Protein AF-A0A0D9NS69-F1 (afdb_monomer)

Mean predicted aligned error: 9.28 Å

Sequence (182 aa):
MHETEIIFTILRDVPLDTPFHNLYDLPGTTVRDILRKRCIADVELIGVYMNKWQSLGGLAYRHIHLCMYALIPLLDDSATHLAFSTACMIAQQGISRMKVLGYLLQGIQAFAWAMGKTIPESARRYLHGWGVEAIEPDLPVSFVLPQPDNVKEALARNSGPLLEEVEGQLGSLIELWARLGQ

Radius of gyration: 16.2 Å; Cα contacts (8 Å, |Δi|>4): 207; chains: 1; bounding box: 38×38×41 Å

Nearest PDB structures (foldseek):
  2qmr-assembly4_D  TM=2.104E-01  e=9.519E+00  Homo sapiens

Foldseek 3Di:
DVVLCCLLPPLLLPPFQDDDDDPPDDPRDTNVNVLQVVLQVLLVVLLVCCVVPVDDPPVSLVSLLSSLQSCLLVLVDPSNQVSNLSSLQSLLSCCVPPVVSLVLLLLSLLQSVLSVHDRDPSNVVSNPPSALVVQDWQAFSVSRDPDDPVSVVSLDVQLDPVVVVPNGTSSVSRVSCVVVVD

pLDDT: mean 76.77, std 14.46, range [42.84, 96.88]

Structure (mmCIF, N/CA/C/O backbone):
data_AF-A0A0D9NS69-F1
#
_entry.id   AF-A0A0D9NS69-F1
#
loop_
_atom_site.group_PDB
_atom_site.id
_atom_site.type_symbol
_atom_site.label_atom_id
_atom_site.label_alt_id
_atom_site.label_comp_id
_atom_site.label_asym_id
_atom_site.label_entity_id
_atom_site.label_seq_id
_atom_site.pdbx_PDB_ins_code
_atom_site.Cartn_x
_atom_site.Cartn_y
_atom_site.Cartn_z
_atom_site.occupancy
_atom_site.B_iso_or_equiv
_atom_site.auth_seq_id
_atom_site.auth_comp_id
_atom_site.auth_asym_id
_atom_site.auth_atom_id
_atom_site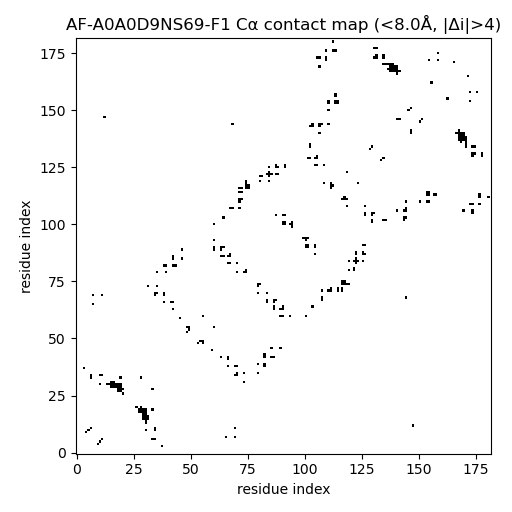.pdbx_PDB_model_num
ATOM 1 N N . MET A 1 1 ? 2.963 18.584 -9.749 1.00 42.84 1 MET A N 1
ATOM 2 C CA . MET A 1 1 ? 1.616 18.419 -9.154 1.00 42.84 1 MET A CA 1
ATOM 3 C C . MET A 1 1 ? 0.721 17.553 -10.043 1.00 42.84 1 MET A C 1
ATOM 5 O O . MET A 1 1 ? 0.166 16.604 -9.519 1.00 42.84 1 MET A O 1
ATOM 9 N N . HIS A 1 2 ? 0.674 17.769 -11.368 1.00 46.00 2 HIS A N 1
ATOM 10 C CA . HIS A 1 2 ? -0.084 16.912 -12.306 1.00 46.00 2 HIS A CA 1
ATOM 11 C C . HIS A 1 2 ? 0.409 15.454 -12.406 1.00 46.00 2 HIS A C 1
ATOM 13 O O . HIS A 1 2 ? -0.398 14.542 -12.536 1.00 46.00 2 HIS A O 1
ATOM 19 N N . GLU A 1 3 ? 1.717 15.206 -12.286 1.00 51.50 3 GLU A N 1
ATOM 20 C CA . GLU A 1 3 ? 2.276 13.843 -12.353 1.00 51.50 3 GLU A CA 1
ATOM 21 C C . GLU A 1 3 ? 1.805 12.947 -11.200 1.00 51.50 3 GLU A C 1
ATOM 23 O O . GLU A 1 3 ? 1.528 11.770 -11.401 1.00 51.50 3 GLU A O 1
ATOM 28 N N . THR A 1 4 ? 1.664 13.502 -9.993 1.00 55.19 4 THR A N 1
ATOM 29 C CA . THR A 1 4 ? 1.247 12.746 -8.806 1.00 55.19 4 THR A CA 1
ATOM 30 C C . THR A 1 4 ? -0.197 12.256 -8.935 1.00 55.19 4 THR A C 1
ATOM 32 O O . THR A 1 4 ? -0.487 11.114 -8.590 1.00 55.19 4 THR A O 1
ATOM 35 N N . GLU A 1 5 ? -1.098 13.078 -9.483 1.00 58.41 5 GLU A N 1
ATOM 36 C CA . GLU A 1 5 ? -2.477 12.656 -9.748 1.00 58.41 5 GLU A CA 1
ATOM 37 C C . GLU A 1 5 ? -2.533 11.569 -10.818 1.00 58.41 5 GLU A C 1
ATOM 39 O O . GLU A 1 5 ? -3.202 10.565 -10.603 1.00 58.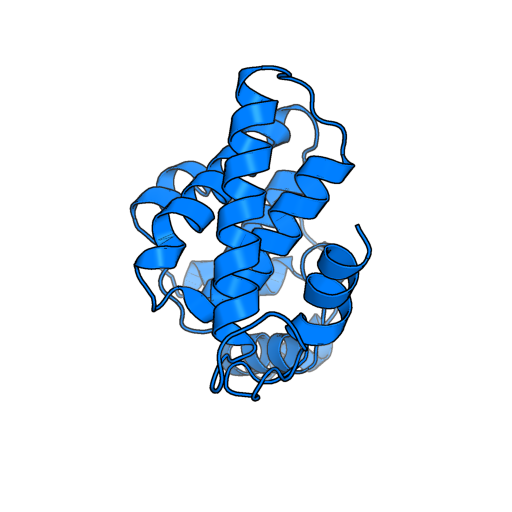41 5 GLU A O 1
ATOM 44 N N . ILE A 1 6 ? -1.782 11.695 -11.917 1.00 64.69 6 ILE A N 1
ATOM 45 C CA . ILE A 1 6 ? -1.748 10.683 -12.989 1.00 64.69 6 ILE A CA 1
ATOM 46 C C . ILE A 1 6 ? -1.307 9.319 -12.442 1.00 64.69 6 ILE A C 1
ATOM 48 O O . ILE A 1 6 ? -1.896 8.293 -12.773 1.00 64.69 6 ILE A O 1
ATOM 52 N N . ILE A 1 7 ? -0.313 9.294 -11.554 1.00 67.50 7 ILE A N 1
ATOM 53 C CA . ILE A 1 7 ? 0.220 8.045 -10.997 1.00 67.50 7 ILE A CA 1
ATOM 54 C C . ILE A 1 7 ? -0.826 7.329 -10.127 1.00 67.50 7 ILE A C 1
ATOM 56 O O . ILE A 1 7 ? -1.041 6.129 -10.289 1.00 67.50 7 ILE A O 1
ATOM 60 N N . PHE A 1 8 ? -1.522 8.054 -9.247 1.00 67.50 8 PHE A N 1
ATOM 61 C CA . PHE A 1 8 ? -2.495 7.455 -8.323 1.00 67.50 8 PHE A CA 1
ATOM 62 C C . PHE A 1 8 ? -3.930 7.356 -8.873 1.00 67.50 8 PHE A C 1
ATOM 64 O O . PHE A 1 8 ? -4.774 6.742 -8.216 1.00 67.50 8 PHE A O 1
ATOM 71 N N . THR A 1 9 ? -4.217 7.933 -10.047 1.00 66.38 9 THR A N 1
ATOM 72 C CA . THR A 1 9 ? -5.537 7.849 -10.710 1.00 66.38 9 THR A CA 1
ATOM 73 C C . THR A 1 9 ? -5.537 7.017 -11.988 1.00 66.38 9 THR A C 1
ATOM 75 O O . THR A 1 9 ? -6.534 6.360 -12.248 1.00 66.38 9 THR A O 1
ATOM 78 N N . ILE A 1 10 ? -4.452 7.024 -12.770 1.00 70.50 10 ILE A N 1
ATOM 79 C CA . ILE A 1 10 ? -4.369 6.301 -14.047 1.00 70.50 10 ILE A CA 1
ATOM 80 C C . ILE A 1 10 ? -3.482 5.068 -13.888 1.00 70.50 10 ILE A C 1
ATOM 82 O O . ILE A 1 10 ? -3.927 3.958 -14.148 1.00 70.50 10 ILE A O 1
ATOM 86 N N . LEU A 1 11 ? -2.238 5.232 -13.426 1.00 75.56 11 LEU A N 1
ATOM 87 C CA . LEU A 1 11 ? -1.267 4.124 -13.445 1.00 75.56 11 LEU A CA 1
ATOM 88 C C . LEU A 1 11 ? -1.567 3.014 -12.444 1.00 75.56 11 LEU A C 1
ATOM 90 O O . LEU A 1 11 ? -1.166 1.876 -12.659 1.00 75.56 11 LEU A O 1
ATOM 94 N N . ARG A 1 12 ? -2.292 3.329 -11.371 1.00 70.81 12 ARG A N 1
ATOM 95 C CA . ARG A 1 12 ? -2.735 2.346 -10.378 1.00 70.81 12 ARG A CA 1
ATOM 96 C C . ARG A 1 12 ? -3.570 1.215 -10.986 1.00 70.81 12 ARG A C 1
ATOM 98 O O . ARG A 1 12 ? -3.488 0.088 -10.510 1.00 70.81 12 ARG A O 1
ATOM 105 N N . ASP A 1 13 ? -4.348 1.520 -12.020 1.00 74.88 13 ASP A N 1
ATOM 106 C CA . ASP A 1 13 ? -5.303 0.583 -12.617 1.00 74.88 13 ASP A CA 1
ATOM 107 C C . ASP A 1 13 ? -4.721 -0.086 -13.885 1.00 74.88 13 ASP A C 1
ATOM 109 O O . ASP A 1 13 ? -5.381 -0.878 -14.555 1.00 74.88 13 ASP A O 1
ATOM 113 N N . VAL A 1 14 ? -3.452 0.200 -14.201 1.00 81.31 14 VAL A N 1
ATOM 114 C CA . VAL A 1 14 ? -2.718 -0.360 -15.341 1.00 81.31 14 VAL A CA 1
ATOM 115 C C . VAL A 1 14 ? -1.856 -1.544 -14.872 1.00 81.31 14 VAL A C 1
ATOM 117 O O . VAL A 1 14 ? -1.250 -1.470 -13.799 1.00 81.31 14 VAL A O 1
ATOM 120 N N . PRO A 1 15 ? -1.736 -2.639 -15.654 1.00 85.44 15 PRO A N 1
ATOM 121 C CA . PRO A 1 15 ? -0.855 -3.751 -15.304 1.00 85.44 15 PRO A CA 1
ATOM 122 C C . PRO A 1 15 ? 0.584 -3.288 -15.048 1.00 85.44 15 PRO A C 1
ATOM 124 O O . PRO A 1 15 ? 1.138 -2.510 -15.824 1.00 85.44 15 PRO A O 1
ATOM 127 N N . LEU A 1 16 ? 1.203 -3.802 -13.983 1.00 87.19 16 LEU A N 1
ATOM 128 C CA . LEU A 1 16 ? 2.509 -3.341 -13.491 1.00 87.19 16 LEU A CA 1
ATOM 129 C C . LEU A 1 16 ? 3.636 -3.432 -14.526 1.00 87.19 16 LEU A C 1
ATOM 131 O O . LEU A 1 16 ? 4.532 -2.591 -14.527 1.00 87.19 16 LEU A O 1
ATOM 135 N N . ASP A 1 17 ? 3.577 -4.422 -15.414 1.00 88.44 17 ASP A N 1
ATOM 136 C CA . ASP A 1 17 ? 4.608 -4.664 -16.426 1.00 88.44 17 ASP A CA 1
ATOM 137 C C . ASP A 1 17 ? 4.341 -3.885 -17.731 1.00 88.44 17 ASP A C 1
ATOM 139 O O . ASP A 1 17 ? 5.073 -4.024 -18.710 1.00 88.44 17 ASP A O 1
ATOM 143 N N . THR A 1 18 ? 3.302 -3.038 -17.754 1.00 87.19 18 THR A N 1
ATOM 144 C CA . THR A 1 18 ? 3.007 -2.165 -18.895 1.00 87.19 18 THR A CA 1
ATOM 145 C C . THR A 1 18 ? 4.160 -1.180 -19.097 1.00 87.19 18 THR A C 1
ATOM 147 O O . THR A 1 18 ? 4.534 -0.484 -18.144 1.00 87.19 18 THR A O 1
ATOM 150 N N . PRO A 1 19 ? 4.715 -1.074 -20.319 1.00 85.69 19 PRO A N 1
ATOM 151 C CA . PRO A 1 19 ? 5.721 -0.072 -20.633 1.00 85.69 19 PRO A CA 1
ATOM 152 C C . PRO A 1 19 ? 5.168 1.336 -20.416 1.00 85.69 19 PRO A C 1
ATOM 154 O O . PRO A 1 19 ? 4.117 1.695 -20.950 1.00 85.69 19 PRO A O 1
ATOM 157 N N . PHE A 1 20 ? 5.888 2.145 -19.648 1.00 77.25 20 PHE A N 1
ATOM 158 C CA . PHE A 1 20 ? 5.555 3.544 -19.447 1.00 77.25 20 PHE A CA 1
ATOM 159 C C . PHE A 1 20 ? 6.443 4.402 -20.346 1.00 77.25 20 PHE A C 1
ATOM 161 O O . PHE A 1 20 ? 7.635 4.579 -20.101 1.00 77.25 20 PHE A O 1
ATOM 168 N N . HIS A 1 21 ? 5.862 4.905 -21.433 1.00 71.06 21 HIS A N 1
ATOM 169 C CA . HIS A 1 21 ? 6.560 5.764 -22.382 1.00 71.06 21 HIS A CA 1
ATOM 170 C C . HIS A 1 21 ? 6.296 7.233 -22.049 1.00 71.06 21 HIS A C 1
ATOM 172 O O . HIS A 1 21 ? 5.196 7.738 -22.269 1.00 71.06 21 HIS A O 1
ATOM 178 N N . ASN A 1 22 ? 7.311 7.937 -21.551 1.00 68.62 22 ASN A N 1
ATOM 179 C CA . ASN A 1 22 ? 7.310 9.396 -21.479 1.00 68.62 22 ASN A CA 1
ATOM 180 C C . ASN A 1 22 ? 8.657 9.960 -21.976 1.00 68.62 22 ASN A C 1
ATOM 182 O O . ASN A 1 22 ? 9.571 9.213 -22.318 1.00 68.62 22 ASN A O 1
ATOM 186 N N . LEU A 1 23 ? 8.767 11.289 -22.041 1.00 52.41 23 LEU A N 1
ATOM 187 C CA . LEU A 1 23 ? 9.961 11.990 -22.537 1.00 52.41 23 LEU A CA 1
ATOM 188 C C . LEU A 1 23 ? 11.138 12.023 -21.541 1.00 52.41 23 LEU A C 1
ATOM 190 O O . LEU A 1 23 ? 12.211 12.499 -21.906 1.00 52.41 23 LEU A O 1
ATOM 194 N N . TYR A 1 24 ? 10.944 11.583 -20.296 1.00 65.12 24 TYR A N 1
ATOM 195 C CA . TYR A 1 24 ? 11.863 11.841 -19.180 1.00 65.12 24 TYR A CA 1
ATOM 196 C C . TYR A 1 24 ? 12.415 10.574 -18.512 1.00 65.12 24 TYR A C 1
ATOM 198 O O . TYR A 1 24 ? 13.410 10.656 -17.793 1.00 65.12 24 TYR A O 1
ATOM 206 N N . ASP A 1 25 ? 11.799 9.418 -18.744 1.00 68.50 25 ASP A N 1
ATOM 207 C CA . ASP A 1 25 ? 12.194 8.137 -18.174 1.00 68.50 25 ASP A CA 1
ATOM 208 C C . ASP A 1 25 ? 12.981 7.288 -19.180 1.00 68.50 25 ASP A C 1
ATOM 210 O O . ASP A 1 25 ? 12.919 7.465 -20.400 1.00 68.50 25 ASP A O 1
ATOM 214 N N . LEU A 1 26 ? 13.777 6.362 -18.645 1.00 71.62 26 LEU A N 1
ATOM 215 C CA . LEU A 1 26 ? 14.647 5.509 -19.445 1.00 71.62 26 LEU A CA 1
ATOM 216 C C . LEU A 1 26 ? 13.821 4.560 -20.333 1.00 71.62 26 LEU A C 1
ATOM 218 O O . LEU A 1 26 ? 12.754 4.093 -19.914 1.00 71.62 26 LEU A O 1
ATOM 222 N N . PRO A 1 27 ? 14.321 4.194 -21.526 1.00 71.81 27 PRO A N 1
ATOM 223 C CA . PRO A 1 27 ? 13.726 3.127 -22.320 1.00 71.81 27 PRO A CA 1
ATOM 224 C C . PRO A 1 27 ? 13.569 1.846 -21.490 1.00 71.81 27 PRO A C 1
ATOM 226 O O . PRO A 1 27 ? 14.508 1.419 -20.823 1.00 71.81 27 PRO A O 1
ATOM 229 N N . GLY A 1 28 ? 12.381 1.237 -21.533 1.00 75.19 28 GLY A N 1
ATOM 230 C CA . GLY A 1 28 ? 12.066 0.026 -20.765 1.00 75.19 28 GLY A CA 1
ATOM 231 C C . GLY A 1 28 ? 11.519 0.267 -19.355 1.00 75.19 28 GLY A C 1
ATOM 232 O O . GLY A 1 28 ? 11.239 -0.705 -18.660 1.00 75.19 28 GLY A O 1
ATOM 233 N N . THR A 1 29 ? 11.322 1.523 -18.940 1.00 86.31 29 THR A N 1
ATOM 234 C CA . THR A 1 29 ? 10.638 1.839 -17.675 1.00 86.31 29 THR A CA 1
ATOM 235 C C . THR A 1 29 ? 9.203 1.311 -17.699 1.00 86.31 29 THR A C 1
ATOM 237 O O . THR A 1 29 ? 8.471 1.513 -18.671 1.00 86.31 29 THR A O 1
ATOM 240 N N . THR A 1 30 ? 8.794 0.634 -16.629 1.00 89.50 30 THR A N 1
ATOM 241 C CA . THR A 1 30 ? 7.449 0.060 -16.485 1.00 89.50 30 THR A CA 1
ATOM 242 C C . THR A 1 30 ? 6.600 0.851 -15.492 1.00 89.50 30 THR A C 1
ATOM 244 O O . THR A 1 30 ? 7.117 1.632 -14.689 1.00 89.50 30 THR A O 1
ATOM 247 N N . VAL A 1 31 ? 5.284 0.626 -15.492 1.00 87.00 31 VAL A N 1
ATOM 248 C CA . VAL A 1 31 ? 4.371 1.176 -14.472 1.00 87.00 31 VAL A CA 1
ATOM 249 C C . VAL A 1 31 ? 4.841 0.839 -13.053 1.00 87.00 31 VAL A C 1
ATOM 251 O O . VAL A 1 31 ? 4.817 1.704 -12.174 1.00 87.00 31 VAL A O 1
ATOM 254 N N . ARG A 1 32 ? 5.344 -0.382 -12.837 1.00 89.69 32 ARG A N 1
ATOM 255 C CA . ARG A 1 32 ? 5.964 -0.827 -11.582 1.00 89.69 32 ARG A CA 1
ATOM 256 C C . ARG A 1 32 ? 7.066 0.118 -11.113 1.00 89.69 32 ARG A C 1
ATOM 258 O O . ARG A 1 32 ? 7.076 0.521 -9.949 1.00 89.69 32 ARG A O 1
ATOM 265 N N . ASP A 1 33 ? 7.983 0.471 -12.009 1.00 88.75 33 ASP A N 1
ATOM 266 C CA . ASP A 1 33 ? 9.130 1.321 -11.690 1.00 88.75 33 ASP A CA 1
ATOM 267 C C . ASP A 1 33 ? 8.692 2.723 -11.277 1.00 88.75 33 ASP A C 1
ATOM 269 O O . ASP A 1 33 ? 9.198 3.266 -10.289 1.00 88.75 33 ASP A O 1
ATOM 273 N N . ILE A 1 34 ? 7.710 3.280 -11.990 1.00 87.81 34 ILE A N 1
ATOM 274 C CA . ILE A 1 34 ? 7.147 4.601 -11.703 1.00 87.81 34 ILE A CA 1
ATOM 275 C C . ILE A 1 34 ? 6.433 4.610 -10.354 1.00 87.81 34 ILE A C 1
ATOM 277 O O . ILE A 1 34 ? 6.718 5.476 -9.523 1.00 87.81 34 ILE A O 1
ATOM 281 N N . LEU A 1 35 ? 5.549 3.637 -10.105 1.00 88.56 35 LEU A N 1
ATOM 282 C CA . LEU A 1 35 ? 4.823 3.520 -8.838 1.00 88.56 35 LEU A CA 1
ATOM 283 C C . LEU A 1 35 ? 5.793 3.377 -7.667 1.00 88.56 35 LEU A C 1
ATOM 285 O O . LEU A 1 35 ? 5.677 4.114 -6.687 1.00 88.56 35 LEU A O 1
ATOM 289 N N . ARG A 1 36 ? 6.791 2.496 -7.793 1.00 90.94 36 ARG A N 1
ATOM 290 C CA . ARG A 1 36 ? 7.823 2.292 -6.772 1.00 90.94 36 ARG A CA 1
ATOM 291 C C . ARG A 1 36 ? 8.580 3.582 -6.476 1.00 90.94 36 ARG A C 1
ATOM 293 O O . ARG A 1 36 ? 8.591 4.035 -5.333 1.00 90.94 36 ARG A O 1
ATOM 300 N N . LYS A 1 37 ? 9.197 4.182 -7.499 1.00 90.19 37 LYS A N 1
ATOM 301 C CA . LYS A 1 37 ? 10.013 5.399 -7.361 1.00 90.19 37 LYS A CA 1
ATOM 302 C C . LYS A 1 37 ? 9.202 6.531 -6.740 1.00 90.19 37 LYS A C 1
ATOM 304 O O . LYS A 1 37 ? 9.689 7.219 -5.846 1.00 90.19 37 LYS A O 1
ATOM 309 N N . ARG A 1 38 ? 7.956 6.708 -7.191 1.00 88.38 38 ARG A N 1
ATOM 310 C CA . ARG A 1 38 ? 7.089 7.779 -6.705 1.00 88.38 38 ARG A CA 1
ATOM 311 C C . ARG A 1 38 ? 6.648 7.561 -5.265 1.00 88.38 38 ARG A C 1
ATOM 313 O O . ARG A 1 38 ? 6.761 8.490 -4.474 1.00 88.38 38 ARG A O 1
ATOM 320 N N . CYS A 1 39 ? 6.174 6.365 -4.921 1.00 91.38 39 CYS A N 1
ATOM 321 C CA . CYS A 1 39 ? 5.710 6.080 -3.564 1.00 91.38 39 CYS A CA 1
ATOM 322 C C . CYS A 1 39 ? 6.844 6.218 -2.545 1.00 91.38 39 CYS A C 1
ATOM 324 O O . CYS A 1 39 ? 6.627 6.792 -1.483 1.00 91.38 39 CYS A O 1
ATOM 326 N N . ILE A 1 40 ? 8.055 5.753 -2.877 1.00 94.06 40 ILE A N 1
ATOM 327 C CA . ILE A 1 40 ? 9.236 5.938 -2.021 1.00 94.06 40 ILE A CA 1
ATOM 328 C C . ILE A 1 40 ? 9.495 7.432 -1.800 1.00 94.06 40 ILE A C 1
ATOM 330 O O . ILE A 1 40 ? 9.515 7.882 -0.656 1.00 94.06 40 ILE A O 1
ATOM 334 N N . ALA A 1 41 ? 9.601 8.210 -2.882 1.00 92.50 41 ALA A N 1
ATOM 335 C CA . ALA A 1 41 ? 9.873 9.643 -2.794 1.00 92.50 41 ALA A CA 1
ATOM 336 C C . ALA A 1 41 ? 8.788 10.409 -2.013 1.00 92.50 41 ALA A C 1
ATOM 338 O O . 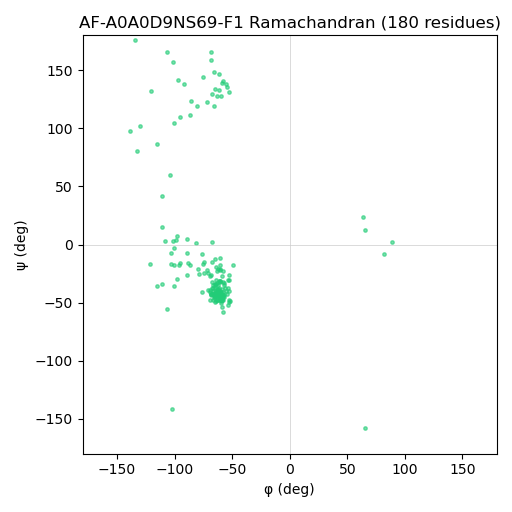ALA A 1 41 ? 9.101 11.293 -1.217 1.00 92.50 41 ALA A O 1
ATOM 339 N N . ASP A 1 42 ? 7.511 10.072 -2.215 1.00 91.38 42 ASP A N 1
ATOM 340 C CA . ASP A 1 42 ? 6.398 10.726 -1.526 1.00 91.38 42 ASP A CA 1
ATOM 341 C C . ASP A 1 42 ? 6.375 10.391 -0.027 1.00 91.38 42 ASP A C 1
ATOM 343 O O . ASP A 1 42 ? 6.159 11.284 0.796 1.00 91.38 42 ASP A O 1
ATOM 347 N N . VAL A 1 43 ? 6.639 9.136 0.353 1.00 93.31 43 VAL A N 1
ATOM 348 C CA . VAL A 1 43 ? 6.719 8.741 1.768 1.00 93.31 43 VAL A CA 1
ATOM 349 C C . VAL A 1 43 ? 7.908 9.405 2.458 1.00 93.31 43 VAL A C 1
ATOM 351 O O . VAL A 1 43 ? 7.749 9.927 3.562 1.00 93.31 43 VAL A O 1
ATOM 354 N N . GLU A 1 44 ? 9.079 9.434 1.817 1.00 92.69 44 GLU A N 1
ATOM 355 C CA . GLU A 1 44 ? 10.262 10.128 2.338 1.00 92.69 44 GLU A CA 1
ATOM 356 C C . GLU A 1 44 ? 9.979 11.616 2.558 1.00 92.69 44 GLU A C 1
ATOM 358 O O . GLU A 1 44 ? 10.236 12.151 3.641 1.00 92.69 44 GLU A O 1
ATOM 363 N N . LEU A 1 45 ? 9.378 12.274 1.563 1.00 90.25 45 LEU A N 1
ATOM 364 C CA . LEU A 1 45 ? 9.026 13.686 1.637 1.00 90.25 45 LEU A CA 1
ATOM 365 C C . LEU A 1 45 ? 8.064 13.961 2.797 1.00 90.25 45 LEU A C 1
ATOM 367 O O . LEU A 1 45 ? 8.304 14.859 3.606 1.00 90.25 45 LEU A O 1
ATOM 371 N N . ILE A 1 46 ? 6.991 13.176 2.916 1.00 89.94 46 ILE A N 1
ATOM 372 C CA . ILE A 1 46 ? 6.018 13.333 4.002 1.00 89.94 46 ILE A CA 1
ATOM 373 C C . ILE A 1 46 ? 6.672 13.061 5.359 1.00 89.94 46 ILE A C 1
ATOM 375 O O . ILE A 1 46 ? 6.429 13.817 6.298 1.00 89.94 46 ILE A O 1
ATOM 379 N N . GLY A 1 47 ? 7.550 12.060 5.462 1.00 88.06 47 GLY A N 1
ATOM 380 C CA . GLY A 1 47 ? 8.314 11.783 6.679 1.00 88.06 47 GLY A CA 1
ATOM 381 C C . GLY A 1 47 ? 9.159 12.980 7.131 1.00 88.06 47 GLY A C 1
ATOM 382 O O . GLY A 1 47 ? 9.130 13.352 8.307 1.00 88.06 47 GLY A O 1
ATOM 383 N N . VAL A 1 48 ? 9.842 13.654 6.197 1.00 87.88 48 VAL A N 1
ATOM 384 C CA . VAL A 1 48 ? 10.589 14.894 6.479 1.00 87.88 48 VAL A CA 1
ATOM 385 C C . VAL A 1 48 ? 9.662 15.989 7.008 1.00 87.88 48 VAL A C 1
ATOM 387 O O . VAL A 1 48 ? 9.977 16.640 8.009 1.00 87.88 48 VAL A O 1
ATOM 390 N N . TYR A 1 49 ? 8.506 16.190 6.370 1.00 84.00 49 TYR A N 1
ATOM 391 C CA . TYR A 1 49 ? 7.558 17.211 6.810 1.00 84.00 49 TYR A CA 1
ATOM 392 C C . TYR A 1 49 ? 6.928 16.888 8.160 1.00 84.00 49 TYR A C 1
ATOM 394 O O . TYR A 1 49 ? 6.795 17.801 8.965 1.00 84.00 49 TYR A O 1
ATOM 402 N N . MET A 1 50 ? 6.611 15.630 8.467 1.00 79.38 50 MET A N 1
ATOM 403 C CA . MET A 1 50 ? 6.056 15.249 9.771 1.00 79.38 50 MET A CA 1
ATOM 404 C C . MET A 1 50 ? 7.004 15.523 10.929 1.00 79.38 50 MET A C 1
ATOM 406 O O . MET A 1 50 ? 6.570 16.016 11.970 1.00 79.38 50 MET A O 1
ATOM 410 N N . ASN A 1 51 ? 8.298 15.258 10.738 1.00 73.06 51 ASN A N 1
ATOM 411 C CA . ASN A 1 51 ? 9.309 15.533 11.757 1.00 73.06 51 ASN A CA 1
ATOM 412 C C . ASN A 1 51 ? 9.391 17.024 12.104 1.00 73.06 51 ASN A C 1
ATOM 414 O O . ASN A 1 51 ? 9.696 17.382 13.240 1.00 73.06 51 ASN A O 1
ATOM 418 N N . LYS A 1 52 ? 9.106 17.900 11.134 1.00 78.19 52 LYS A N 1
ATOM 419 C CA . LYS A 1 52 ? 9.190 19.355 11.302 1.00 78.19 52 LYS A CA 1
ATOM 420 C C . LYS A 1 52 ? 7.829 20.006 11.614 1.00 78.19 52 LYS A C 1
ATOM 422 O O . LYS A 1 52 ? 7.789 21.033 12.280 1.00 78.19 52 LYS A O 1
ATOM 427 N N . TRP A 1 53 ? 6.728 19.432 11.129 1.00 72.44 53 TRP A N 1
ATOM 428 C CA . TRP A 1 53 ? 5.356 19.952 11.179 1.00 72.44 53 TRP A CA 1
ATOM 429 C C . TRP A 1 53 ? 4.448 18.814 11.665 1.00 72.44 53 TRP A C 1
ATOM 431 O O . TRP A 1 53 ? 3.793 18.128 10.883 1.00 72.44 53 TRP A O 1
ATOM 441 N N . GLN A 1 54 ? 4.425 18.608 12.986 1.00 66.00 54 GLN A N 1
ATOM 442 C CA . GLN A 1 54 ? 3.763 17.472 13.652 1.00 66.00 54 GLN A CA 1
ATOM 443 C C . GLN A 1 54 ? 2.243 17.381 13.412 1.00 66.00 54 GLN A C 1
ATOM 445 O O . GLN A 1 54 ? 1.606 16.382 13.758 1.00 66.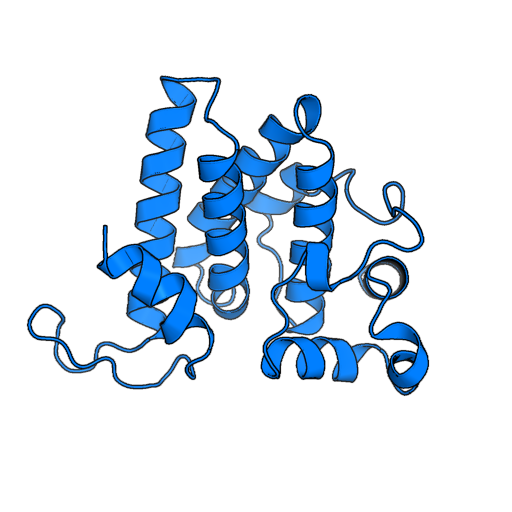00 54 GLN A O 1
ATOM 450 N N . SER A 1 55 ? 1.627 18.418 12.848 1.00 62.88 55 SER A N 1
ATOM 451 C CA . SER A 1 55 ? 0.240 18.419 12.388 1.00 62.88 55 SER A CA 1
ATOM 452 C C . SER A 1 55 ? 0.186 18.602 10.880 1.00 62.88 55 SER A C 1
ATOM 454 O O . SER A 1 55 ? 0.030 19.716 10.380 1.00 62.88 55 SER A O 1
ATOM 456 N N . LEU A 1 56 ? 0.292 17.496 10.149 1.00 64.44 56 LEU A N 1
ATOM 457 C CA . LEU A 1 56 ? -0.116 17.499 8.754 1.00 64.44 56 LEU A CA 1
ATOM 458 C C . LEU A 1 56 ? -1.646 17.476 8.666 1.00 64.44 56 LEU A C 1
ATOM 460 O O . LEU A 1 56 ? -2.323 16.861 9.492 1.00 64.44 56 LEU A O 1
ATOM 464 N N . GLY A 1 57 ? -2.193 18.170 7.669 1.00 68.88 57 GLY A N 1
ATOM 465 C CA . GLY A 1 57 ? -3.625 18.133 7.383 1.00 68.88 57 GLY A CA 1
ATOM 466 C C . GLY A 1 57 ? -4.067 16.761 6.861 1.00 68.88 57 GLY A C 1
ATOM 467 O O . GLY A 1 57 ? -3.246 15.957 6.417 1.00 68.88 57 GLY A O 1
ATOM 468 N N . GLY A 1 58 ? -5.381 16.508 6.847 1.00 73.12 58 GLY A N 1
ATOM 469 C CA . GLY A 1 58 ? -5.964 15.239 6.378 1.00 73.12 58 GLY A CA 1
ATOM 470 C C . GLY A 1 58 ? -5.511 14.802 4.975 1.00 73.12 58 GLY A C 1
ATOM 471 O O . GLY A 1 58 ? -5.436 13.608 4.697 1.00 73.12 58 GLY A O 1
ATOM 472 N N . LEU A 1 59 ? -5.117 15.748 4.114 1.00 77.69 59 LEU A N 1
ATOM 473 C CA . LEU A 1 59 ? -4.583 15.468 2.777 1.00 77.69 59 LEU A CA 1
ATOM 474 C C . LEU A 1 59 ? -3.285 14.647 2.797 1.00 77.69 59 LEU A C 1
ATOM 476 O O . LEU A 1 59 ? -3.119 13.772 1.951 1.00 77.69 59 LEU A O 1
ATOM 480 N N . ALA A 1 60 ? -2.390 14.878 3.762 1.00 84.12 60 ALA A N 1
ATOM 481 C CA . ALA A 1 60 ? -1.144 14.118 3.852 1.00 84.12 60 ALA A CA 1
ATOM 482 C C . ALA A 1 60 ? -1.408 12.660 4.232 1.00 84.12 60 ALA A C 1
ATOM 484 O O . ALA A 1 60 ? -0.852 11.745 3.632 1.00 84.12 60 ALA A O 1
ATOM 485 N N . TYR A 1 61 ? -2.315 12.438 5.183 1.00 86.19 61 TYR A N 1
ATOM 486 C CA . TYR A 1 61 ? -2.704 11.093 5.589 1.00 86.19 61 TYR A CA 1
ATOM 487 C C . TYR A 1 61 ? -3.443 10.341 4.476 1.00 86.19 61 TYR A C 1
ATOM 489 O O . TYR A 1 61 ? -3.189 9.156 4.264 1.00 86.19 61 TYR A O 1
ATOM 497 N N . ARG A 1 62 ? -4.291 11.036 3.706 1.00 84.19 62 ARG A N 1
ATOM 498 C CA . ARG A 1 62 ? -4.894 10.475 2.490 1.00 84.19 62 ARG A CA 1
ATOM 499 C C . ARG A 1 62 ? -3.823 10.054 1.481 1.00 84.19 62 ARG A C 1
ATOM 501 O O . ARG A 1 62 ? -3.920 8.970 0.917 1.00 84.19 62 ARG A O 1
ATOM 508 N N . HIS A 1 63 ? -2.807 10.888 1.259 1.00 87.44 63 HIS A N 1
ATOM 509 C CA . HIS A 1 63 ? -1.714 10.570 0.334 1.00 87.44 63 HIS A CA 1
ATOM 510 C C . HIS A 1 63 ? -0.893 9.362 0.793 1.00 87.44 63 HIS A C 1
ATOM 512 O O . HIS A 1 63 ? -0.585 8.482 -0.005 1.00 87.44 63 HIS A O 1
ATOM 518 N N . ILE A 1 64 ? -0.605 9.274 2.092 1.00 90.75 64 ILE A N 1
ATOM 519 C CA . ILE A 1 64 ? 0.077 8.121 2.693 1.00 90.75 64 ILE A CA 1
ATOM 520 C C . ILE A 1 64 ? -0.720 6.835 2.487 1.00 90.75 64 ILE A C 1
ATOM 522 O O . ILE A 1 64 ? -0.144 5.813 2.118 1.00 90.75 64 ILE A O 1
ATOM 526 N N . HIS A 1 65 ? -2.040 6.887 2.659 1.00 89.06 65 HIS A N 1
ATOM 527 C CA . HIS A 1 65 ? -2.895 5.740 2.384 1.00 89.06 65 HIS A CA 1
ATOM 528 C C . HIS A 1 65 ? -2.825 5.293 0.914 1.00 89.06 65 HIS A C 1
ATOM 530 O O . HIS A 1 65 ? -2.675 4.103 0.640 1.00 89.06 65 HIS A O 1
ATOM 536 N N . LEU A 1 66 ? -2.843 6.236 -0.034 1.00 87.81 66 LEU A N 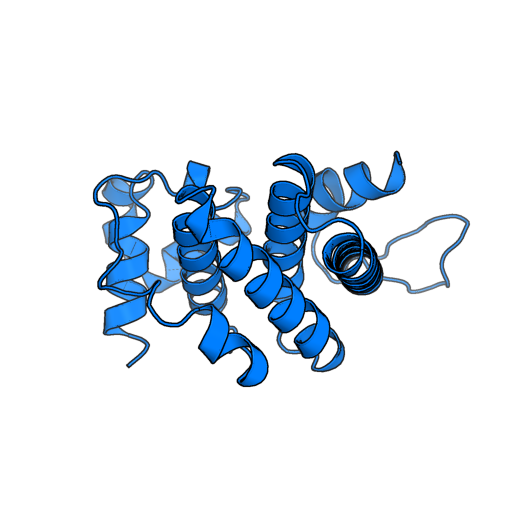1
ATOM 537 C CA . LEU A 1 66 ? -2.671 5.927 -1.459 1.00 87.81 66 LEU A CA 1
ATOM 538 C C . LEU A 1 66 ? -1.303 5.299 -1.762 1.00 87.81 66 LEU A C 1
ATOM 540 O O . LEU A 1 66 ? -1.230 4.357 -2.550 1.00 87.81 66 LEU A O 1
ATOM 544 N N . CYS A 1 67 ? -0.238 5.770 -1.107 1.00 91.69 67 CYS A N 1
ATOM 545 C CA . CYS A 1 67 ? 1.091 5.171 -1.228 1.00 91.69 67 CYS A CA 1
ATOM 546 C C . CYS A 1 67 ? 1.102 3.730 -0.703 1.00 91.69 67 CYS A C 1
ATOM 548 O O . CYS A 1 67 ? 1.577 2.843 -1.404 1.00 91.69 67 CYS A O 1
ATOM 550 N N . MET A 1 68 ? 0.544 3.463 0.487 1.00 92.94 68 MET A N 1
ATOM 551 C CA . MET A 1 68 ? 0.463 2.095 1.029 1.00 92.94 68 MET A CA 1
ATOM 552 C C . MET A 1 68 ? -0.276 1.158 0.075 1.00 92.94 68 MET A C 1
ATOM 554 O O . MET A 1 68 ? 0.206 0.063 -0.202 1.00 92.94 68 MET A O 1
ATOM 558 N N . TYR A 1 69 ? -1.404 1.612 -0.471 1.00 88.94 69 TYR A N 1
ATOM 559 C CA . TYR A 1 69 ? -2.180 0.840 -1.432 1.00 88.94 69 TYR A CA 1
ATOM 560 C C . TYR A 1 69 ? -1.368 0.489 -2.689 1.00 88.94 69 TYR A C 1
ATOM 562 O O . TYR A 1 69 ? -1.337 -0.667 -3.101 1.00 88.94 69 TYR A O 1
ATOM 570 N N . ALA A 1 70 ? -0.670 1.464 -3.278 1.00 89.44 70 ALA A N 1
ATOM 571 C CA . ALA A 1 70 ? 0.151 1.249 -4.471 1.00 89.44 70 ALA A CA 1
ATOM 572 C C . ALA A 1 70 ? 1.399 0.385 -4.206 1.00 89.44 70 ALA A C 1
ATOM 574 O O . ALA A 1 70 ? 1.894 -0.280 -5.115 1.00 89.44 70 ALA A O 1
ATOM 575 N N . LEU A 1 71 ? 1.903 0.378 -2.969 1.00 93.06 71 LEU A N 1
ATOM 576 C CA . LEU A 1 71 ? 3.055 -0.428 -2.568 1.00 93.06 71 LEU A CA 1
ATOM 577 C C . LEU A 1 71 ? 2.700 -1.900 -2.314 1.00 93.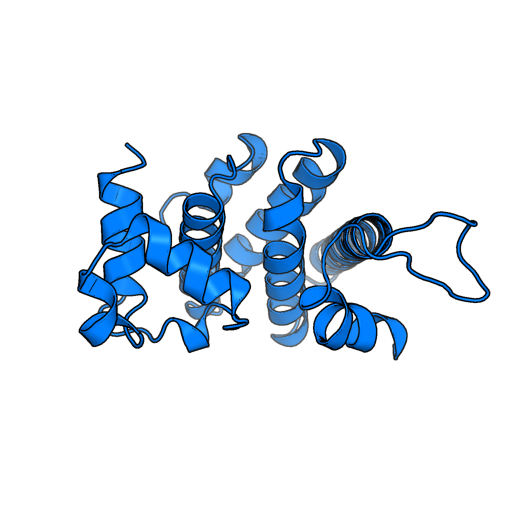06 71 LEU A C 1
ATOM 579 O O . LEU A 1 71 ? 3.578 -2.742 -2.476 1.00 93.06 71 LEU A O 1
ATOM 583 N N . ILE A 1 72 ? 1.450 -2.238 -1.964 1.00 93.06 72 ILE A N 1
ATOM 584 C CA . ILE A 1 72 ? 1.049 -3.626 -1.655 1.00 93.06 72 ILE A CA 1
ATOM 585 C C . ILE A 1 72 ? 1.417 -4.619 -2.770 1.00 93.06 72 ILE A C 1
ATOM 587 O O . ILE A 1 72 ? 2.105 -5.599 -2.479 1.00 93.06 72 ILE A O 1
ATOM 591 N N . PRO A 1 73 ? 1.050 -4.390 -4.047 1.00 90.94 73 PRO A N 1
ATOM 592 C CA . PRO A 1 73 ? 1.414 -5.303 -5.131 1.00 90.94 73 PRO A CA 1
ATOM 593 C C . PRO A 1 73 ? 2.930 -5.471 -5.320 1.00 90.94 73 PRO A C 1
ATOM 595 O O . PRO A 1 73 ? 3.365 -6.427 -5.962 1.00 90.94 73 PRO A O 1
ATOM 598 N N . LEU A 1 74 ? 3.723 -4.547 -4.769 1.00 93.00 74 LEU A N 1
ATOM 599 C CA . LEU A 1 74 ? 5.171 -4.451 -4.915 1.00 93.00 74 LEU A CA 1
ATOM 600 C C . LEU A 1 74 ? 5.945 -4.990 -3.704 1.00 93.00 74 LEU A C 1
ATOM 602 O O . LEU A 1 74 ? 7.170 -4.935 -3.715 1.00 93.00 74 LEU A O 1
ATOM 606 N N . LEU A 1 75 ? 5.267 -5.539 -2.689 1.00 94.38 75 LEU A N 1
ATOM 607 C CA . LEU A 1 75 ? 5.907 -6.009 -1.451 1.00 94.38 75 LEU A CA 1
ATOM 608 C C . LEU A 1 75 ? 6.877 -7.187 -1.633 1.00 94.38 75 LEU A C 1
ATOM 610 O O . LEU A 1 75 ? 7.651 -7.468 -0.721 1.00 94.38 75 LEU A O 1
ATOM 614 N N . ASP A 1 76 ? 6.894 -7.849 -2.791 1.00 93.06 76 ASP A N 1
ATOM 615 C CA . ASP A 1 76 ? 7.928 -8.848 -3.098 1.00 93.06 76 ASP A CA 1
ATOM 616 C C . ASP A 1 76 ? 9.300 -8.193 -3.367 1.00 93.06 76 ASP A C 1
ATOM 618 O O . ASP A 1 76 ? 10.334 -8.842 -3.226 1.00 93.06 76 ASP A O 1
ATOM 622 N N . ASP A 1 77 ? 9.326 -6.905 -3.735 1.00 92.88 77 ASP A N 1
ATOM 623 C CA . ASP A 1 77 ? 10.549 -6.111 -3.871 1.00 92.88 77 ASP A CA 1
ATOM 624 C C . ASP A 1 77 ? 10.925 -5.502 -2.513 1.00 92.88 77 ASP A C 1
ATOM 626 O O . ASP A 1 77 ? 10.262 -4.585 -2.016 1.00 92.88 77 ASP A O 1
ATOM 630 N N . SER A 1 78 ? 12.028 -5.973 -1.927 1.00 94.31 78 SER A N 1
ATOM 631 C CA . SER A 1 78 ? 12.532 -5.492 -0.635 1.00 94.31 78 SER A CA 1
ATOM 632 C C . SER A 1 78 ? 12.879 -4.002 -0.626 1.00 94.31 78 SER A C 1
ATOM 634 O O . SER A 1 78 ? 12.843 -3.376 0.437 1.00 94.31 78 SER A O 1
ATOM 636 N N . ALA A 1 79 ? 13.123 -3.390 -1.792 1.00 93.31 79 ALA A N 1
ATOM 637 C CA . ALA A 1 79 ? 13.338 -1.949 -1.904 1.00 93.31 79 ALA A CA 1
ATOM 638 C C . ALA A 1 79 ? 12.110 -1.128 -1.468 1.00 93.31 79 ALA A C 1
ATOM 640 O O . ALA A 1 79 ? 12.241 0.040 -1.104 1.00 93.31 79 ALA A O 1
ATOM 641 N N . THR A 1 80 ? 10.914 -1.725 -1.467 1.00 95.00 80 THR A N 1
ATOM 642 C CA . THR A 1 80 ? 9.670 -1.053 -1.061 1.00 95.00 80 THR A CA 1
ATOM 643 C C . THR A 1 80 ? 9.396 -1.121 0.438 1.00 95.00 80 THR A C 1
ATOM 645 O O . THR A 1 80 ? 8.607 -0.327 0.955 1.00 95.00 80 THR A O 1
ATOM 648 N N . HIS A 1 81 ? 10.051 -2.038 1.159 1.00 96.19 81 HIS A N 1
ATOM 649 C CA . HIS A 1 81 ? 9.699 -2.369 2.542 1.00 96.19 81 HIS A CA 1
ATOM 650 C C . HIS A 1 81 ? 9.876 -1.184 3.485 1.00 96.19 81 HIS A C 1
ATOM 652 O O . HIS A 1 81 ? 9.014 -0.936 4.323 1.00 96.19 81 HIS A O 1
ATOM 658 N N . LEU A 1 82 ? 10.962 -0.420 3.336 1.00 95.75 82 LEU A N 1
ATOM 659 C CA . LEU A 1 82 ? 11.211 0.750 4.180 1.00 95.75 82 LEU A CA 1
ATOM 660 C C . LEU A 1 82 ? 10.132 1.823 3.991 1.00 95.75 82 LEU A C 1
ATOM 662 O O . LEU A 1 82 ? 9.632 2.372 4.975 1.00 95.75 82 LEU A O 1
ATOM 666 N N . ALA A 1 83 ? 9.753 2.100 2.741 1.00 96.25 83 ALA A N 1
ATOM 667 C CA . ALA A 1 83 ? 8.702 3.063 2.433 1.00 96.25 83 ALA A CA 1
ATOM 668 C C . ALA A 1 83 ? 7.345 2.585 2.965 1.00 96.25 83 ALA A C 1
ATOM 670 O O . ALA A 1 83 ? 6.645 3.351 3.623 1.00 96.25 83 ALA A O 1
ATOM 671 N N . PHE A 1 84 ? 7.003 1.309 2.775 1.00 96.88 84 PHE A N 1
ATOM 672 C CA . PHE A 1 84 ? 5.763 0.746 3.307 1.00 96.88 84 PHE A CA 1
ATOM 673 C C . PHE A 1 84 ? 5.699 0.852 4.839 1.00 96.88 84 PHE A C 1
ATOM 675 O O . PHE A 1 84 ? 4.746 1.407 5.384 1.00 96.88 84 PHE A O 1
ATOM 682 N N . SER A 1 85 ? 6.748 0.425 5.546 1.00 96.25 85 SER A N 1
ATOM 683 C CA . SER A 1 85 ? 6.808 0.490 7.012 1.00 96.25 85 SER A CA 1
ATOM 684 C C . SER A 1 85 ? 6.755 1.923 7.543 1.00 96.25 85 SER A C 1
ATOM 686 O O . SER A 1 85 ? 6.095 2.191 8.549 1.00 96.25 85 SER A O 1
ATOM 688 N N . THR A 1 86 ? 7.408 2.862 6.854 1.00 95.06 86 THR A N 1
ATOM 689 C CA . THR A 1 86 ? 7.361 4.291 7.197 1.00 95.06 86 THR A CA 1
ATOM 690 C C . THR A 1 86 ? 5.954 4.854 6.996 1.00 95.06 86 THR A C 1
ATOM 692 O O . THR A 1 86 ? 5.455 5.578 7.854 1.00 95.06 86 THR A O 1
ATOM 695 N N . ALA A 1 87 ? 5.271 4.477 5.916 1.00 94.88 87 ALA A N 1
ATOM 696 C CA . ALA A 1 87 ? 3.890 4.871 5.669 1.00 94.88 87 ALA A CA 1
ATOM 697 C C . ALA A 1 87 ? 2.933 4.332 6.752 1.00 94.88 87 ALA A C 1
ATOM 699 O O . ALA A 1 87 ? 2.114 5.094 7.274 1.00 94.88 87 ALA A O 1
ATOM 700 N N . CYS A 1 88 ? 3.090 3.068 7.172 1.00 94.50 88 CYS A N 1
ATOM 701 C CA . CYS A 1 88 ? 2.319 2.495 8.280 1.00 94.50 88 CYS A CA 1
ATOM 702 C C . CYS A 1 88 ? 2.553 3.250 9.595 1.00 94.50 88 CYS A C 1
ATOM 704 O O . CYS A 1 88 ? 1.596 3.572 10.297 1.00 94.50 88 CYS A O 1
ATOM 706 N N . MET A 1 89 ? 3.808 3.587 9.913 1.00 92.94 89 MET A N 1
ATOM 707 C CA . MET A 1 89 ? 4.148 4.396 11.090 1.00 92.94 89 MET A CA 1
ATOM 708 C C . MET A 1 89 ? 3.446 5.756 11.068 1.00 92.94 89 MET A C 1
ATOM 710 O O . MET A 1 89 ? 2.859 6.171 12.067 1.00 92.94 89 MET A O 1
ATOM 714 N N . ILE A 1 90 ? 3.503 6.452 9.933 1.00 90.94 90 ILE A N 1
ATOM 715 C CA . ILE A 1 90 ? 2.890 7.770 9.758 1.00 90.94 90 ILE A CA 1
ATOM 716 C C . ILE A 1 90 ? 1.375 7.698 9.975 1.00 90.94 90 ILE A C 1
ATOM 718 O O . ILE A 1 90 ? 0.813 8.507 10.719 1.00 90.94 90 ILE A O 1
ATOM 722 N N . ALA A 1 91 ? 0.712 6.722 9.351 1.00 90.94 91 ALA A N 1
ATOM 723 C CA . ALA A 1 91 ? -0.718 6.509 9.526 1.00 90.94 91 ALA A CA 1
ATOM 724 C C . ALA A 1 91 ? -1.059 6.212 10.995 1.00 90.94 91 ALA A C 1
ATOM 726 O O . ALA A 1 91 ? -1.955 6.852 11.543 1.00 90.94 91 ALA A O 1
ATOM 727 N N . GLN A 1 92 ? -0.289 5.336 11.652 1.00 90.50 92 GLN A N 1
ATOM 728 C CA . GLN A 1 92 ? -0.480 4.950 13.053 1.00 90.50 92 GLN A CA 1
ATOM 729 C C . GLN A 1 92 ? -0.391 6.140 14.019 1.00 90.50 92 GLN A C 1
ATOM 731 O O . GLN A 1 92 ? -1.226 6.274 14.913 1.00 90.50 92 GLN A O 1
ATOM 736 N N . GLN A 1 93 ? 0.543 7.067 13.801 1.00 87.94 93 GLN A N 1
ATOM 737 C CA . GLN A 1 93 ? 0.652 8.289 14.608 1.00 87.94 93 GLN A CA 1
ATOM 738 C C . GLN A 1 93 ? -0.587 9.194 14.490 1.00 87.94 93 GLN A C 1
ATOM 740 O O . GLN A 1 93 ? -0.965 9.872 15.450 1.00 87.94 93 GLN A O 1
ATOM 745 N N . GLY A 1 94 ? -1.239 9.212 13.323 1.00 85.44 94 GLY A N 1
ATOM 746 C CA . GLY A 1 94 ? -2.422 10.035 13.069 1.00 85.44 94 GLY A CA 1
ATOM 747 C C . GLY A 1 94 ? -3.712 9.514 13.710 1.00 85.44 94 GLY A C 1
ATOM 748 O O . GLY A 1 94 ? -4.671 10.273 13.856 1.00 85.44 94 GLY A O 1
ATOM 749 N N . ILE A 1 95 ? -3.746 8.249 14.128 1.00 86.88 95 ILE A N 1
ATOM 750 C CA . ILE A 1 95 ? -4.950 7.566 14.628 1.00 86.88 95 ILE A CA 1
ATOM 751 C C . ILE A 1 95 ? -5.560 8.256 15.847 1.00 86.88 95 ILE A C 1
ATOM 753 O O . ILE A 1 95 ? -6.780 8.374 15.941 1.00 86.88 95 ILE A O 1
ATOM 757 N N . SER A 1 96 ? -4.720 8.767 16.753 1.00 81.25 96 SER A N 1
ATOM 758 C CA . SER A 1 96 ? -5.171 9.515 17.938 1.00 81.25 96 SER A CA 1
ATOM 759 C C . SER A 1 96 ? -6.012 10.751 17.590 1.00 81.25 96 SER A C 1
ATOM 761 O O . SER A 1 96 ? -6.801 11.212 18.410 1.00 81.25 96 SER A O 1
ATOM 763 N N . ARG A 1 97 ? -5.858 11.279 16.370 1.00 81.44 97 ARG A N 1
ATOM 764 C CA . ARG A 1 97 ? -6.591 12.442 15.855 1.00 81.44 97 ARG A CA 1
ATOM 765 C C . ARG A 1 97 ? -7.745 12.043 14.945 1.00 81.44 97 ARG A C 1
ATOM 767 O O . ARG A 1 97 ? -8.771 12.713 14.931 1.00 81.44 97 ARG A O 1
ATOM 774 N N . MET A 1 98 ? -7.567 10.984 14.160 1.00 82.56 98 MET A N 1
ATOM 775 C CA . MET A 1 98 ? -8.531 10.532 13.163 1.00 82.56 98 MET A CA 1
ATOM 776 C C . MET A 1 98 ? -8.632 9.008 13.199 1.00 82.56 98 MET A C 1
ATOM 778 O O . MET A 1 98 ? -7.841 8.317 12.556 1.00 82.56 98 MET A O 1
ATOM 782 N N . LYS A 1 99 ? -9.644 8.480 13.903 1.00 82.44 99 LYS A N 1
ATOM 783 C CA . LYS A 1 99 ? -9.883 7.028 14.005 1.00 82.44 99 LYS A CA 1
ATOM 784 C C . LYS A 1 99 ? -9.977 6.327 12.647 1.00 82.44 99 LYS A C 1
ATOM 786 O O . LYS A 1 99 ? -9.539 5.190 12.536 1.00 82.44 99 LYS A O 1
ATOM 791 N N . VAL A 1 100 ? -10.461 7.023 11.609 1.00 82.25 100 VAL A N 1
ATOM 792 C CA . VAL A 1 100 ? -10.532 6.492 10.236 1.00 82.25 100 VAL A CA 1
ATOM 793 C C . VAL A 1 100 ? -9.195 5.945 9.733 1.00 82.25 100 VAL A C 1
ATOM 795 O O . VAL A 1 100 ? -9.184 4.974 8.989 1.00 82.25 100 VAL A O 1
ATOM 798 N N . LEU A 1 101 ? -8.060 6.490 10.184 1.00 85.44 101 LEU A N 1
ATOM 799 C CA . LEU A 1 101 ? -6.739 5.987 9.802 1.00 85.44 101 LEU A CA 1
ATOM 800 C C . LEU A 1 101 ? -6.478 4.561 10.288 1.00 85.44 101 LEU A C 1
ATOM 802 O O . LEU A 1 101 ? -5.769 3.817 9.620 1.00 85.44 101 LEU A O 1
ATOM 806 N N . GLY A 1 102 ? -7.069 4.170 11.413 1.00 86.56 102 GLY A N 1
ATOM 807 C CA . GLY A 1 102 ? -6.991 2.803 11.905 1.00 86.56 102 GLY A CA 1
ATOM 808 C C . GLY A 1 102 ? -7.758 1.824 11.017 1.00 86.56 102 GLY A C 1
ATOM 809 O O . GLY A 1 102 ? -7.218 0.783 10.646 1.00 86.56 102 GLY A O 1
ATOM 810 N N . TYR A 1 103 ? -8.958 2.203 10.566 1.00 83.12 103 TYR A N 1
ATOM 811 C CA . TYR A 1 103 ? -9.706 1.414 9.581 1.00 83.12 103 TYR A CA 1
ATOM 812 C C . TYR A 1 103 ? -8.961 1.323 8.241 1.00 83.12 103 TYR A C 1
ATOM 814 O O . TYR A 1 103 ? -8.910 0.259 7.630 1.00 83.12 103 TYR A O 1
ATOM 822 N N . LEU A 1 104 ? -8.301 2.406 7.810 1.00 86.00 104 LEU A N 1
ATOM 823 C CA . LEU A 1 104 ? -7.411 2.397 6.640 1.00 86.00 104 LEU A CA 1
ATOM 824 C C . LEU A 1 104 ? -6.261 1.389 6.792 1.00 86.00 104 LEU A C 1
ATOM 826 O O . LEU A 1 104 ? -5.992 0.634 5.861 1.00 86.00 104 LEU A O 1
ATOM 830 N N . LEU A 1 105 ? -5.629 1.291 7.966 1.00 89.12 105 LEU A N 1
ATOM 831 C CA . LEU A 1 105 ? -4.610 0.263 8.223 1.00 89.12 105 LEU A CA 1
ATOM 832 C C . LEU A 1 105 ? -5.173 -1.167 8.192 1.00 89.12 105 LEU A C 1
ATOM 834 O O . LEU A 1 105 ? -4.482 -2.082 7.741 1.00 89.12 105 LEU A O 1
ATOM 838 N N . GLN A 1 106 ? -6.413 -1.383 8.632 1.00 84.19 106 GLN A N 1
ATOM 839 C CA . GLN A 1 106 ? -7.085 -2.680 8.494 1.00 84.19 106 GLN A CA 1
ATOM 840 C C . GLN A 1 106 ? -7.320 -3.051 7.030 1.00 84.19 106 GLN A C 1
ATOM 842 O O . GLN A 1 106 ? -7.007 -4.170 6.627 1.00 84.19 106 GLN A O 1
ATOM 847 N N . GLY A 1 107 ? -7.807 -2.110 6.216 1.00 83.75 107 GLY A N 1
ATOM 848 C CA . GLY A 1 107 ? -7.986 -2.343 4.782 1.00 83.75 107 GLY A CA 1
ATOM 849 C C . GLY A 1 107 ? -6.679 -2.700 4.085 1.00 83.75 107 GLY A C 1
ATOM 850 O O . GLY A 1 107 ? -6.642 -3.644 3.303 1.00 83.75 107 GLY A O 1
ATOM 851 N N . ILE A 1 108 ? -5.586 -2.008 4.418 1.00 89.19 108 ILE A N 1
ATOM 852 C CA . ILE A 1 108 ? -4.242 -2.313 3.905 1.00 89.19 108 ILE A CA 1
ATOM 853 C C . ILE A 1 108 ? -3.805 -3.739 4.280 1.00 89.19 108 ILE A C 1
ATOM 855 O O . ILE A 1 108 ? -3.282 -4.453 3.425 1.00 89.19 108 ILE A O 1
ATOM 859 N N . GLN A 1 109 ? -4.055 -4.191 5.514 1.00 87.19 109 GLN A N 1
ATOM 860 C CA . GLN A 1 109 ? -3.748 -5.567 5.933 1.00 87.19 109 GLN A CA 1
ATOM 861 C C . GLN A 1 109 ? -4.573 -6.606 5.163 1.00 87.19 109 GLN A C 1
ATOM 863 O O . GLN A 1 109 ? -4.007 -7.547 4.604 1.00 87.19 109 GLN A O 1
ATOM 868 N N . ALA A 1 110 ? -5.891 -6.402 5.078 1.00 81.56 110 ALA A N 1
ATOM 869 C CA . ALA A 1 110 ? -6.789 -7.287 4.343 1.00 81.56 110 ALA A CA 1
ATOM 870 C C . ALA A 1 110 ? -6.422 -7.357 2.852 1.00 81.56 110 ALA A C 1
ATOM 872 O O . ALA A 1 110 ? -6.421 -8.434 2.259 1.00 81.56 110 ALA A O 1
ATOM 873 N N . PHE A 1 111 ? -6.047 -6.225 2.249 1.00 84.75 111 PHE A N 1
ATOM 874 C CA . PHE A 1 111 ? -5.642 -6.176 0.849 1.00 84.75 111 PHE A CA 1
ATOM 875 C C . PHE A 1 111 ? -4.307 -6.891 0.602 1.00 84.75 111 PHE A C 1
ATOM 877 O O . PHE A 1 111 ? -4.203 -7.668 -0.348 1.00 84.75 111 PHE A O 1
ATOM 884 N N . ALA A 1 112 ? -3.304 -6.691 1.464 1.00 89.06 112 ALA A N 1
ATOM 885 C CA . ALA A 1 112 ? -2.032 -7.406 1.362 1.00 89.06 112 ALA A CA 1
ATOM 886 C C . ALA A 1 112 ? -2.237 -8.926 1.420 1.00 89.06 112 ALA A C 1
ATOM 888 O O . ALA A 1 112 ? -1.715 -9.652 0.573 1.00 89.06 112 ALA A O 1
ATOM 889 N N . TRP A 1 113 ? -3.065 -9.392 2.354 1.00 84.38 113 TRP A N 1
ATOM 890 C CA . TRP A 1 113 ? -3.423 -10.801 2.451 1.00 84.38 113 TRP A CA 1
ATOM 891 C C . TRP A 1 113 ? -4.162 -11.323 1.220 1.00 84.38 113 TRP A C 1
ATOM 893 O O . TRP A 1 113 ? -3.773 -12.353 0.676 1.00 84.38 113 TRP A O 1
ATOM 903 N N . ALA A 1 114 ? -5.176 -10.600 0.740 1.00 80.38 114 ALA A N 1
ATOM 904 C CA . ALA A 1 114 ? -5.942 -11.008 -0.434 1.0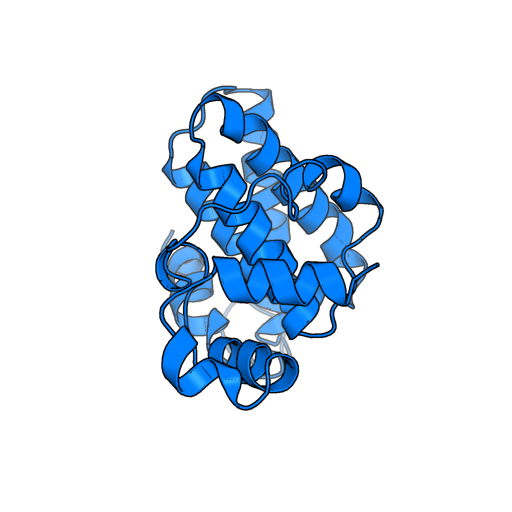0 80.38 114 ALA A CA 1
ATOM 905 C C . ALA A 1 114 ? -5.064 -11.127 -1.695 1.00 80.38 114 ALA A C 1
ATOM 907 O O . ALA A 1 114 ? -5.290 -11.978 -2.554 1.00 80.38 114 ALA A O 1
ATOM 908 N N . MET A 1 115 ? -4.017 -10.307 -1.787 1.00 84.06 115 MET A N 1
ATOM 909 C CA . MET A 1 115 ? -3.013 -10.357 -2.853 1.00 84.06 115 MET A CA 1
ATOM 910 C C . MET A 1 115 ? -1.932 -11.433 -2.640 1.00 84.06 115 MET A C 1
ATOM 912 O O . MET A 1 115 ? -1.002 -11.524 -3.443 1.00 84.06 115 MET A O 1
ATOM 916 N N . GLY A 1 116 ? -2.006 -12.215 -1.558 1.00 84.75 116 GLY A N 1
ATOM 917 C CA . GLY A 1 116 ? -0.986 -13.196 -1.182 1.00 84.75 116 GLY A CA 1
ATOM 918 C C . GLY A 1 116 ? 0.368 -12.566 -0.846 1.00 84.75 116 GLY A C 1
ATOM 919 O O . GLY A 1 116 ? 1.403 -13.217 -0.982 1.00 84.75 116 GLY A O 1
ATOM 920 N N . LYS A 1 117 ? 0.389 -11.284 -0.460 1.00 91.25 117 LYS A N 1
ATOM 921 C CA . LYS A 1 117 ? 1.612 -10.536 -0.157 1.00 91.25 117 LYS A CA 1
ATOM 922 C C . LYS A 1 117 ? 1.950 -10.638 1.319 1.00 91.25 117 LYS A C 1
ATOM 924 O O . LYS A 1 117 ? 1.091 -10.508 2.189 1.00 91.25 117 LYS A O 1
ATOM 929 N N . THR A 1 118 ? 3.235 -10.821 1.604 1.00 92.19 118 THR A N 1
ATOM 930 C CA . THR A 1 118 ? 3.728 -10.841 2.982 1.00 92.19 118 THR A CA 1
ATOM 931 C C . THR A 1 118 ? 4.019 -9.419 3.443 1.00 92.19 118 THR A C 1
ATOM 933 O O . THR A 1 118 ? 4.806 -8.705 2.825 1.00 92.19 118 THR A O 1
ATOM 936 N N . ILE A 1 119 ? 3.396 -9.008 4.548 1.00 92.69 119 ILE A N 1
ATOM 937 C CA . ILE A 1 119 ? 3.682 -7.718 5.179 1.00 92.69 119 ILE A CA 1
ATOM 938 C C . ILE A 1 119 ? 5.107 -7.744 5.761 1.00 92.69 119 ILE A C 1
ATOM 940 O O . ILE A 1 119 ? 5.430 -8.670 6.513 1.00 92.69 119 ILE A O 1
ATOM 944 N N . PRO A 1 120 ? 5.956 -6.739 5.471 1.00 94.12 120 PRO A N 1
ATOM 945 C CA . PRO A 1 120 ? 7.310 -6.672 6.010 1.00 94.12 120 PRO A CA 1
ATOM 946 C C . PRO A 1 120 ? 7.334 -6.662 7.541 1.00 94.12 120 PRO A C 1
ATOM 948 O O . PRO A 1 120 ? 6.546 -5.965 8.183 1.00 94.12 120 PRO A O 1
ATOM 951 N N . GLU A 1 121 ? 8.303 -7.360 8.137 1.00 92.62 121 GLU A N 1
ATOM 952 C CA . GLU A 1 121 ? 8.443 -7.452 9.599 1.00 92.62 121 GLU A CA 1
ATOM 953 C C . GLU A 1 121 ? 8.556 -6.071 10.263 1.00 92.62 121 GLU A C 1
ATOM 955 O O . GLU A 1 121 ? 7.955 -5.800 11.303 1.00 92.62 121 GLU A O 1
ATOM 960 N N . SER A 1 122 ? 9.255 -5.145 9.602 1.00 93.56 122 SER A N 1
ATOM 961 C CA . SER A 1 122 ? 9.443 -3.772 10.074 1.00 93.56 122 SER A CA 1
ATOM 962 C C . SER A 1 122 ? 8.143 -2.958 10.165 1.00 93.56 122 SER A C 1
ATOM 964 O O . SER A 1 122 ? 8.112 -1.963 10.894 1.00 93.56 122 SER A O 1
ATOM 966 N N . ALA A 1 123 ? 7.071 -3.376 9.481 1.00 93.69 123 ALA A N 1
ATOM 967 C CA . ALA A 1 123 ? 5.770 -2.709 9.504 1.00 93.69 123 ALA A CA 1
ATOM 968 C C . ALA A 1 123 ? 4.853 -3.220 10.626 1.00 93.69 123 ALA A C 1
ATOM 970 O O . ALA A 1 123 ? 3.995 -2.470 11.096 1.00 93.69 123 ALA A O 1
ATOM 971 N N . ARG A 1 124 ? 5.026 -4.471 11.085 1.00 90.19 124 ARG A N 1
ATOM 972 C CA . ARG A 1 124 ? 4.050 -5.169 11.948 1.00 90.19 124 ARG A CA 1
ATOM 973 C C . ARG A 1 124 ? 3.686 -4.395 13.209 1.00 90.19 124 ARG A C 1
ATOM 975 O O . ARG A 1 124 ? 2.511 -4.286 13.548 1.00 90.19 124 ARG A O 1
ATOM 982 N N . ARG A 1 125 ? 4.675 -3.794 13.878 1.00 90.75 125 ARG A N 1
ATOM 983 C CA . ARG A 1 125 ? 4.455 -3.018 15.112 1.00 90.75 125 ARG A CA 1
ATOM 984 C C . ARG A 1 125 ? 3.498 -1.834 14.941 1.00 90.75 125 ARG A C 1
ATOM 986 O O . ARG A 1 125 ? 2.871 -1.426 15.908 1.00 90.75 125 ARG A O 1
ATOM 993 N N . TYR A 1 126 ? 3.396 -1.280 13.734 1.00 91.50 126 TYR A N 1
ATOM 994 C CA . TYR A 1 126 ? 2.529 -0.137 13.435 1.00 91.50 126 TYR A CA 1
ATOM 995 C C . TYR A 1 126 ? 1.115 -0.554 13.029 1.00 91.50 126 TYR A C 1
ATOM 997 O O . TYR A 1 126 ? 0.207 0.269 13.038 1.00 91.50 126 TYR A O 1
ATOM 1005 N N . LEU A 1 127 ? 0.938 -1.826 12.683 1.00 87.25 127 LEU A N 1
ATOM 1006 C CA . LEU A 1 127 ? -0.346 -2.433 12.339 1.00 87.25 127 LEU A CA 1
ATOM 1007 C C . LEU A 1 127 ? -0.976 -3.145 13.547 1.00 87.25 127 LEU A C 1
ATOM 1009 O O . LEU A 1 127 ? -2.177 -3.408 13.576 1.00 87.25 127 LEU A O 1
ATOM 1013 N N . HIS A 1 128 ? -0.166 -3.431 14.568 1.00 78.56 128 HIS A N 1
ATOM 1014 C CA . HIS A 1 128 ? -0.600 -4.068 15.801 1.00 78.56 128 HIS A CA 1
ATOM 1015 C C . HIS A 1 128 ? -1.689 -3.252 16.521 1.00 78.56 128 HIS A C 1
ATOM 1017 O O . HIS A 1 128 ? -1.622 -2.024 16.586 1.00 78.56 128 HIS A O 1
ATOM 1023 N N . GLY A 1 129 ? -2.702 -3.940 17.055 1.00 70.94 129 GLY A N 1
ATOM 1024 C CA . GLY A 1 129 ? -3.883 -3.320 17.675 1.00 70.94 129 GLY A CA 1
ATOM 1025 C C . GLY A 1 129 ? -4.966 -2.867 16.688 1.00 70.94 129 GLY A C 1
ATOM 1026 O O . GLY A 1 129 ? -6.068 -2.539 17.111 1.00 70.94 129 GLY A O 1
ATOM 1027 N N . TRP A 1 130 ? -4.695 -2.914 15.380 1.00 72.44 130 TRP A N 1
ATOM 1028 C CA . TRP A 1 130 ? -5.669 -2.674 14.308 1.00 72.44 130 TRP A CA 1
AT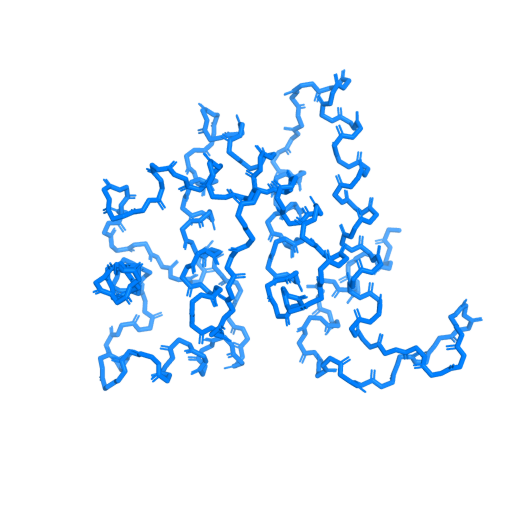OM 1029 C C . TRP A 1 130 ? -5.962 -3.968 13.549 1.00 72.44 130 TRP A C 1
ATOM 1031 O O . TRP A 1 130 ? -6.010 -3.995 12.325 1.00 72.44 130 TRP A O 1
ATOM 1041 N N . GLY A 1 131 ? -6.096 -5.062 14.300 1.00 61.88 131 GLY A N 1
ATOM 1042 C CA . GLY A 1 131 ? -6.530 -6.372 13.814 1.00 61.88 131 GLY A CA 1
ATOM 1043 C C . GLY A 1 131 ? -7.996 -6.636 14.170 1.00 61.88 131 GLY A C 1
ATOM 1044 O O . GLY A 1 131 ? -8.816 -5.720 14.148 1.00 61.88 131 GLY A O 1
ATOM 1045 N N . VAL A 1 132 ? -8.306 -7.882 14.541 1.00 54.03 132 VAL A N 1
ATOM 1046 C CA . VAL A 1 132 ? -9.664 -8.394 14.853 1.00 54.03 132 VAL A CA 1
ATOM 1047 C C . VAL A 1 132 ? -10.407 -7.580 15.900 1.00 54.03 132 VAL A C 1
ATOM 1049 O O . VAL A 1 132 ? -11.611 -7.382 15.821 1.00 54.03 132 VAL A O 1
ATOM 1052 N N . GLU A 1 133 ? -9.669 -7.106 16.894 1.00 55.81 133 GLU A N 1
ATOM 1053 C CA . GLU A 1 133 ? -10.223 -6.467 18.086 1.00 55.81 133 GLU A CA 1
ATOM 1054 C C . GLU A 1 133 ? -10.729 -5.042 17.814 1.00 55.81 133 GLU A C 1
ATOM 1056 O O . GLU A 1 133 ? -11.476 -4.491 18.617 1.00 55.81 133 GLU A O 1
ATOM 1061 N N . ALA A 1 134 ? -10.341 -4.452 16.680 1.00 59.97 134 ALA A N 1
ATOM 1062 C CA . ALA A 1 134 ? -10.711 -3.097 16.280 1.00 59.97 134 ALA A CA 1
ATOM 1063 C C . ALA A 1 134 ? -11.661 -3.074 15.069 1.00 59.97 134 ALA A C 1
ATOM 1065 O O . ALA A 1 134 ? -11.765 -2.045 14.400 1.00 59.97 134 ALA A O 1
ATOM 1066 N N . ILE A 1 135 ? -12.280 -4.207 14.713 1.00 61.03 135 ILE A N 1
ATOM 1067 C CA . ILE A 1 135 ? -13.201 -4.288 13.572 1.00 61.03 135 ILE A CA 1
ATOM 1068 C C . ILE A 1 135 ? -14.436 -3.432 13.866 1.00 61.03 135 ILE A C 1
ATOM 1070 O O . ILE A 1 135 ? -15.168 -3.696 14.818 1.00 61.03 135 ILE A O 1
ATOM 1074 N N . GLU A 1 136 ? -14.680 -2.424 13.028 1.00 61.94 136 GLU A N 1
ATOM 1075 C CA . GLU A 1 136 ? -15.973 -1.744 12.999 1.00 61.94 136 GLU A CA 1
ATOM 1076 C C . GLU A 1 136 ? -16.949 -2.595 12.171 1.00 61.94 136 GLU A C 1
ATOM 1078 O O . GLU A 1 136 ? -16.676 -2.833 10.984 1.00 61.94 136 GLU A O 1
ATOM 1083 N N . PRO A 1 137 ? -18.058 -3.079 12.758 1.00 56.50 137 PRO A N 1
ATOM 1084 C CA . PRO A 1 137 ? -19.086 -3.771 11.994 1.00 56.50 137 PRO A CA 1
ATOM 1085 C C . PRO A 1 137 ? -19.678 -2.820 10.942 1.00 56.50 137 PRO A C 1
ATOM 1087 O O . PRO A 1 137 ? -19.762 -1.613 11.152 1.00 56.50 137 PRO A O 1
ATOM 1090 N N . ASP A 1 138 ? -20.060 -3.364 9.786 1.00 60.59 138 ASP A N 1
ATOM 1091 C CA . ASP A 1 138 ? -20.741 -2.635 8.704 1.00 60.59 138 ASP A CA 1
ATOM 1092 C C . ASP A 1 138 ? -19.941 -1.517 7.993 1.00 60.59 138 ASP A C 1
ATOM 1094 O O . ASP A 1 138 ? -20.520 -0.756 7.214 1.00 60.59 138 ASP A O 1
ATOM 1098 N N . LEU A 1 139 ? -18.615 -1.405 8.182 1.00 64.31 139 LEU A N 1
ATOM 1099 C CA . LEU A 1 139 ? -17.814 -0.421 7.439 1.00 64.31 139 LEU A CA 1
ATOM 1100 C C . LEU A 1 139 ? -17.669 -0.826 5.955 1.00 64.31 139 LEU A C 1
ATOM 1102 O O . LEU A 1 139 ? -17.117 -1.896 5.672 1.00 64.31 139 LEU A O 1
ATOM 1106 N N . PRO A 1 140 ? -18.073 0.020 4.985 1.00 62.50 140 PRO A N 1
ATOM 1107 C CA . PRO A 1 140 ? -17.947 -0.324 3.576 1.00 62.50 140 PRO A CA 1
ATOM 1108 C C . PRO A 1 140 ? -16.497 -0.473 3.127 1.00 62.50 140 PRO A C 1
ATOM 1110 O O . PRO A 1 140 ? -15.667 0.404 3.367 1.00 62.50 140 PRO A O 1
ATOM 1113 N N . VAL A 1 141 ? -16.198 -1.544 2.385 1.00 62.62 141 VAL A N 1
ATOM 1114 C CA . VAL A 1 141 ? -14.866 -1.772 1.790 1.00 62.62 141 VAL A CA 1
ATOM 1115 C C . VAL A 1 141 ? -14.443 -0.589 0.927 1.00 62.62 141 VAL A C 1
ATOM 1117 O O . VAL A 1 141 ? -13.293 -0.169 0.987 1.00 62.62 141 VAL A O 1
ATOM 1120 N N . SER A 1 142 ? -15.379 -0.013 0.169 1.00 62.47 142 SER A N 1
ATOM 1121 C CA . SER A 1 142 ? -15.152 1.156 -0.693 1.00 62.47 142 SER A CA 1
ATOM 1122 C C . SER A 1 142 ? -14.701 2.406 0.062 1.00 62.47 142 SER A C 1
ATOM 1124 O O . SER A 1 142 ? -14.100 3.300 -0.530 1.00 62.47 142 SER A O 1
ATOM 1126 N N . PHE A 1 143 ? -14.973 2.477 1.366 1.00 63.47 143 PHE A N 1
ATOM 1127 C CA . PHE A 1 143 ? -14.536 3.583 2.209 1.00 63.47 143 PHE A CA 1
ATOM 1128 C C . PHE A 1 143 ? -13.041 3.507 2.529 1.00 63.47 143 PHE A C 1
ATOM 1130 O O . PHE A 1 143 ? -12.407 4.520 2.827 1.00 63.47 143 PHE A O 1
ATOM 1137 N N . VAL A 1 144 ? -12.481 2.300 2.467 1.00 65.69 144 VAL A N 1
ATOM 1138 C CA . VAL A 1 144 ? -11.145 1.995 2.968 1.00 65.69 144 VAL A CA 1
ATOM 1139 C C . VAL A 1 144 ? -10.202 1.586 1.850 1.00 65.69 144 VAL A C 1
ATOM 1141 O O . VAL A 1 144 ? -9.039 1.965 1.858 1.00 65.69 144 VAL A O 1
ATOM 1144 N N . LEU A 1 145 ? -10.700 0.874 0.846 1.00 63.97 145 LEU A N 1
ATOM 1145 C CA . LEU A 1 145 ? -9.944 0.455 -0.319 1.00 63.97 145 LEU A CA 1
ATOM 1146 C C . LEU A 1 145 ? -10.591 1.035 -1.581 1.00 63.97 145 LEU A C 1
ATOM 1148 O O . LEU A 1 145 ? -11.803 0.899 -1.767 1.00 63.97 145 LEU A O 1
ATOM 1152 N N . PRO A 1 146 ? -9.807 1.640 -2.491 1.00 62.31 146 PRO A N 1
ATOM 1153 C CA . PRO A 1 146 ? -10.274 1.818 -3.854 1.00 62.31 146 PRO A CA 1
ATOM 1154 C C . PRO A 1 146 ? -10.666 0.443 -4.416 1.00 62.31 146 PRO A C 1
ATOM 1156 O O . PRO A 1 146 ? -9.950 -0.535 -4.190 1.00 62.31 146 PRO A O 1
ATOM 1159 N N . GLN A 1 147 ? -11.792 0.373 -5.136 1.00 63.28 147 GLN A N 1
ATOM 1160 C CA . GLN A 1 147 ? -12.344 -0.870 -5.697 1.00 63.28 147 GLN A CA 1
ATOM 1161 C C . GLN A 1 147 ? -12.129 -1.026 -7.222 1.00 63.28 147 GLN A C 1
ATOM 1163 O O . GLN A 1 147 ? -13.114 -1.113 -7.957 1.00 63.28 147 GLN A O 1
ATOM 1168 N N . PRO A 1 148 ? -10.890 -1.049 -7.745 1.00 60.28 148 PRO A N 1
ATOM 1169 C CA . PRO A 1 148 ? -10.655 -1.550 -9.089 1.00 60.28 148 PRO A CA 1
ATOM 1170 C C . PRO A 1 148 ? -10.892 -3.068 -9.152 1.00 60.28 148 PRO A C 1
ATOM 1172 O O . PRO A 1 148 ? -10.868 -3.766 -8.130 1.00 60.28 148 PRO A O 1
ATOM 1175 N N . ASP A 1 149 ? -11.133 -3.578 -10.362 1.00 64.50 149 ASP A N 1
ATOM 1176 C CA . ASP A 1 149 ? -11.545 -4.970 -10.605 1.00 64.50 149 ASP A CA 1
ATOM 1177 C C . ASP A 1 149 ? -10.550 -5.988 -10.031 1.00 64.50 149 ASP A C 1
ATOM 1179 O O . ASP A 1 149 ? -10.940 -7.001 -9.457 1.00 64.50 149 ASP A O 1
ATOM 1183 N N . ASN A 1 150 ? -9.255 -5.671 -10.067 1.00 60.56 150 ASN A N 1
ATOM 1184 C CA . ASN A 1 150 ? -8.192 -6.492 -9.488 1.00 60.56 150 ASN A CA 1
ATOM 1185 C C . ASN A 1 150 ? -8.308 -6.670 -7.961 1.00 60.56 150 ASN A C 1
ATOM 1187 O O . ASN A 1 150 ? -7.987 -7.739 -7.447 1.00 60.56 150 ASN A O 1
ATOM 1191 N N . VAL A 1 151 ? -8.775 -5.657 -7.227 1.00 60.50 151 VAL A N 1
ATOM 1192 C CA . VAL A 1 151 ? -8.994 -5.739 -5.776 1.00 60.50 151 VAL A CA 1
ATOM 1193 C C . VAL A 1 151 ? -10.249 -6.530 -5.471 1.00 60.50 151 VAL A C 1
ATOM 1195 O O . VAL A 1 151 ? -10.221 -7.371 -4.575 1.00 60.50 151 VAL A O 1
ATOM 1198 N N . LYS A 1 152 ? -11.320 -6.321 -6.243 1.00 63.97 152 LYS A N 1
ATOM 1199 C CA . LYS A 1 152 ? -12.538 -7.129 -6.125 1.00 63.97 152 LYS A CA 1
ATOM 1200 C C . LYS A 1 152 ? -12.239 -8.606 -6.366 1.00 63.97 152 LYS A C 1
ATOM 1202 O O . LYS A 1 152 ? -12.596 -9.439 -5.541 1.00 63.97 152 LYS A O 1
ATOM 1207 N N . GLU A 1 153 ? -11.505 -8.925 -7.429 1.00 66.56 153 GLU A N 1
ATOM 1208 C CA . GLU A 1 153 ? -11.074 -10.291 -7.724 1.00 66.56 153 GLU A CA 1
ATOM 1209 C C . GLU A 1 153 ? -10.167 -10.879 -6.637 1.00 66.56 153 GLU A C 1
ATOM 1211 O O . GLU A 1 153 ? -10.357 -12.028 -6.240 1.00 66.56 153 GLU A O 1
ATOM 1216 N N . ALA A 1 154 ? -9.179 -10.122 -6.149 1.00 64.12 154 ALA A N 1
ATOM 1217 C CA . ALA A 1 154 ? -8.265 -10.596 -5.109 1.00 64.12 154 ALA A CA 1
ATOM 1218 C C . ALA A 1 154 ? -9.013 -10.919 -3.807 1.00 64.12 154 ALA A C 1
ATOM 1220 O O . ALA A 1 154 ? -8.791 -11.969 -3.199 1.00 64.12 154 ALA A O 1
ATOM 1221 N N . LEU A 1 155 ? -9.943 -10.052 -3.402 1.00 65.19 155 LEU A N 1
ATOM 1222 C CA . LEU A 1 155 ? -10.795 -10.290 -2.237 1.00 65.19 155 LEU A CA 1
ATOM 1223 C C . LEU A 1 155 ? -11.752 -11.469 -2.489 1.00 65.19 155 LEU A C 1
ATOM 1225 O O . LEU A 1 155 ? -11.984 -12.264 -1.575 1.00 65.19 155 LEU A O 1
ATOM 1229 N N . ALA A 1 156 ? -12.225 -11.646 -3.729 1.00 65.75 156 ALA A N 1
ATOM 1230 C CA . ALA A 1 156 ? -13.117 -12.739 -4.111 1.00 65.75 156 ALA A CA 1
ATOM 1231 C C . ALA A 1 156 ? -12.511 -14.125 -4.118 1.00 65.75 156 ALA A C 1
ATOM 1233 O O . ALA A 1 156 ? -13.128 -15.077 -3.638 1.00 65.75 156 ALA A O 1
ATOM 1234 N N . ARG A 1 157 ? -11.266 -14.238 -4.563 1.00 64.25 157 ARG A N 1
ATOM 1235 C CA . ARG A 1 157 ? -10.550 -15.516 -4.553 1.00 64.25 157 ARG A CA 1
ATOM 1236 C C . ARG A 1 157 ? -10.387 -16.085 -3.148 1.00 64.25 157 ARG A C 1
ATOM 1238 O O . ARG A 1 157 ? -10.391 -17.301 -2.994 1.00 64.25 157 ARG A O 1
ATOM 1245 N N . ASN A 1 158 ? -10.257 -15.225 -2.139 1.00 58.19 158 ASN A N 1
ATOM 1246 C CA . ASN A 1 158 ? -9.961 -15.669 -0.781 1.00 58.19 158 ASN A CA 1
ATOM 1247 C C . ASN A 1 158 ? -11.197 -15.833 0.112 1.00 58.19 158 ASN A C 1
ATOM 1249 O O . ASN A 1 158 ? -11.094 -16.500 1.135 1.00 58.19 158 ASN A O 1
ATOM 1253 N N . SER A 1 159 ? -12.353 -15.271 -0.261 1.00 56.06 159 SER A N 1
ATOM 1254 C CA . SER A 1 159 ? -13.590 -15.315 0.541 1.00 56.06 159 SER A CA 1
ATOM 1255 C C . SER A 1 159 ? -14.643 -16.320 0.066 1.00 56.06 159 SER A C 1
ATOM 1257 O O . SER A 1 159 ? -15.595 -16.588 0.797 1.00 56.06 159 SER A O 1
ATOM 1259 N N . GLY A 1 160 ? -14.451 -16.969 -1.087 1.00 57.19 160 GLY A N 1
ATOM 1260 C CA . GLY A 1 160 ? -15.393 -17.974 -1.589 1.00 57.19 160 GLY A CA 1
ATOM 1261 C C . GLY A 1 160 ? -16.771 -17.374 -1.935 1.00 57.19 160 GLY A C 1
ATOM 1262 O O . GLY A 1 160 ? -16.871 -16.169 -2.159 1.00 57.19 160 GLY A O 1
ATOM 1263 N N . PRO A 1 161 ? -17.856 -18.175 -1.974 1.00 51.69 161 PRO A N 1
ATOM 1264 C CA . PRO A 1 161 ? -19.191 -17.707 -2.373 1.00 51.69 161 PRO A CA 1
ATOM 1265 C C . PRO A 1 161 ? -19.843 -16.707 -1.395 1.00 51.69 161 PRO A C 1
ATOM 1267 O O . PRO A 1 161 ? -20.964 -16.275 -1.628 1.00 51.69 161 PRO A O 1
ATOM 1270 N N . LEU A 1 162 ? -19.156 -16.308 -0.317 1.00 49.47 162 LEU A N 1
ATOM 1271 C CA . LEU A 1 162 ? -19.634 -15.319 0.656 1.00 49.47 162 LEU A CA 1
ATOM 1272 C C . LEU A 1 162 ? -19.739 -13.891 0.097 1.00 49.47 162 LEU A C 1
ATOM 1274 O O . LEU A 1 162 ? -20.371 -13.054 0.727 1.00 49.47 162 LEU A O 1
ATOM 1278 N N . LEU A 1 163 ? -19.136 -13.575 -1.052 1.00 48.66 163 LEU A N 1
ATOM 1279 C CA . LEU A 1 163 ? -19.072 -12.192 -1.543 1.00 48.66 163 LEU A CA 1
ATOM 1280 C C . LEU A 1 163 ? -20.315 -11.653 -2.234 1.00 48.66 163 LEU A C 1
ATOM 1282 O O . LEU A 1 163 ? -20.458 -10.433 -2.269 1.00 48.66 163 LEU A O 1
ATOM 1286 N N . GLU A 1 164 ? -21.205 -12.505 -2.747 1.00 50.59 164 GLU A N 1
ATOM 1287 C CA . GLU A 1 164 ? -22.420 -12.017 -3.419 1.00 50.59 164 GLU A CA 1
ATOM 1288 C C . GLU A 1 164 ? -23.342 -11.236 -2.456 1.00 50.59 164 GLU A C 1
ATOM 1290 O O . GLU A 1 164 ? -24.078 -10.361 -2.901 1.00 50.59 164 GLU A O 1
ATOM 1295 N N . GLU A 1 165 ? -23.235 -11.460 -1.136 1.00 49.22 165 GLU A N 1
ATOM 1296 C CA . GLU A 1 165 ? -23.888 -10.651 -0.086 1.00 49.22 165 GLU A CA 1
ATOM 1297 C C . GLU A 1 165 ? -22.951 -9.622 0.594 1.00 49.22 165 GLU A C 1
ATOM 1299 O O . GLU A 1 165 ? -23.425 -8.679 1.227 1.00 49.22 165 GLU A O 1
ATOM 1304 N N . VAL A 1 166 ? -21.622 -9.764 0.466 1.00 50.25 166 VAL A N 1
ATOM 1305 C CA . VAL A 1 166 ? -20.600 -9.083 1.300 1.00 50.25 166 VAL A CA 1
ATOM 1306 C C . VAL A 1 166 ? -19.824 -7.982 0.557 1.00 50.25 166 VAL A C 1
ATOM 1308 O O . VAL A 1 166 ? -18.973 -7.323 1.156 1.00 50.25 166 VAL A O 1
ATOM 1311 N N . GLU A 1 167 ? -20.148 -7.673 -0.708 1.00 50.22 167 GLU A N 1
ATOM 1312 C CA . GLU A 1 167 ? -19.551 -6.541 -1.460 1.00 50.22 167 GLU A CA 1
ATOM 1313 C C . GLU A 1 167 ? -19.569 -5.195 -0.689 1.00 50.22 167 GLU A C 1
ATOM 1315 O O . GLU A 1 167 ? -18.804 -4.276 -1.001 1.00 50.22 167 GLU A O 1
ATOM 1320 N N . GLY A 1 168 ? -20.399 -5.086 0.355 1.00 55.91 168 GLY A N 1
ATOM 1321 C CA . GLY A 1 168 ? -20.513 -3.928 1.231 1.00 55.91 168 GLY A CA 1
ATOM 1322 C C . GLY A 1 168 ? -19.817 -3.984 2.597 1.00 55.91 168 GLY A C 1
ATOM 1323 O O . GLY A 1 168 ? -19.905 -2.974 3.283 1.00 55.91 168 GLY A O 1
ATOM 1324 N N . GLN A 1 169 ? -19.154 -5.064 3.043 1.00 62.03 169 GLN A N 1
ATOM 1325 C CA . GLN A 1 169 ? -18.691 -5.153 4.447 1.00 62.03 169 GLN A CA 1
ATOM 1326 C C . GLN A 1 169 ? -17.212 -5.541 4.604 1.00 62.03 169 GLN A C 1
ATOM 1328 O O . GLN A 1 169 ? -16.827 -6.707 4.546 1.00 62.03 169 GLN A O 1
ATOM 1333 N N . LEU A 1 170 ? -16.365 -4.542 4.884 1.00 63.97 170 LEU A N 1
ATOM 1334 C CA . LEU A 1 170 ? -14.943 -4.728 5.200 1.00 63.97 170 LEU A CA 1
ATOM 1335 C C . LEU A 1 170 ? -14.739 -5.586 6.448 1.00 63.97 170 LEU A C 1
ATOM 1337 O O . LEU A 1 170 ? -13.766 -6.335 6.512 1.00 63.97 170 LEU A O 1
ATOM 1341 N N . GLY A 1 171 ? -15.669 -5.511 7.404 1.00 59.72 171 GLY A N 1
ATOM 1342 C CA . GLY A 1 171 ? -15.630 -6.304 8.631 1.00 59.72 171 GLY A CA 1
ATOM 1343 C C . GLY A 1 171 ? -15.473 -7.799 8.354 1.00 59.72 171 GLY A C 1
ATOM 1344 O O . GLY A 1 171 ? -14.551 -8.419 8.875 1.00 59.72 171 GLY A O 1
ATOM 1345 N N . SER A 1 172 ? -16.267 -8.358 7.440 1.00 65.19 172 SER A N 1
ATOM 1346 C CA . SER A 1 172 ? -16.209 -9.782 7.089 1.00 65.19 172 SER A CA 1
ATOM 1347 C C . SER A 1 172 ? -14.880 -10.190 6.437 1.00 65.19 172 SER A C 1
ATOM 1349 O O . SER A 1 172 ? -14.380 -11.287 6.686 1.00 65.19 172 SER A O 1
ATOM 1351 N N . LEU A 1 173 ? -14.270 -9.308 5.634 1.00 64.88 173 LEU A N 1
ATOM 1352 C CA . LEU A 1 173 ? -12.956 -9.553 5.025 1.00 64.88 173 LEU A CA 1
ATOM 1353 C C . LEU A 1 173 ? -11.826 -9.503 6.059 1.00 64.88 173 LEU A C 1
ATOM 1355 O O . LEU A 1 173 ? -10.912 -10.325 6.001 1.00 64.88 173 LEU A O 1
ATOM 1359 N N . ILE A 1 174 ? -11.894 -8.573 7.017 1.00 63.88 174 ILE A N 1
ATOM 1360 C CA . ILE A 1 174 ? -10.923 -8.499 8.118 1.00 63.88 174 ILE A CA 1
ATOM 1361 C C . ILE A 1 174 ? -11.063 -9.725 9.029 1.00 63.88 174 ILE A C 1
ATOM 1363 O O . ILE A 1 174 ? -10.050 -10.311 9.412 1.00 63.88 174 ILE A O 1
ATOM 1367 N N . GLU A 1 175 ? -12.289 -10.151 9.348 1.00 64.62 175 GLU A N 1
ATOM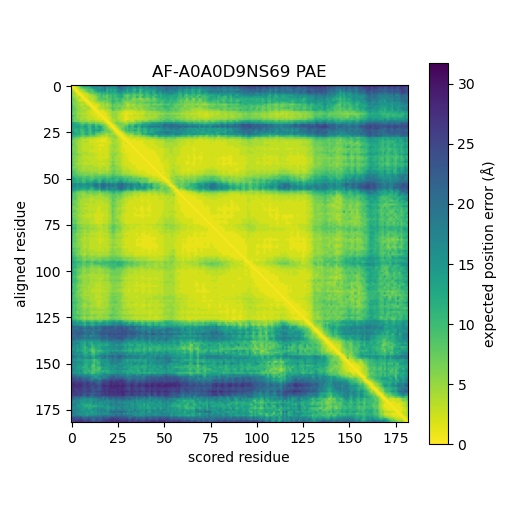 1368 C CA . GLU A 1 175 ? -12.532 -11.371 10.127 1.00 64.62 175 GLU A CA 1
ATOM 1369 C C . GLU A 1 175 ? -11.942 -12.609 9.450 1.00 64.62 175 GLU A C 1
ATOM 1371 O O . GLU A 1 175 ? -11.302 -13.435 10.103 1.00 64.62 175 GLU A O 1
ATOM 1376 N N . LEU A 1 176 ? -12.141 -12.740 8.139 1.00 66.88 176 LEU A N 1
ATOM 1377 C CA . LEU A 1 176 ? -11.631 -13.864 7.368 1.00 66.88 176 LEU A CA 1
ATOM 1378 C C . LEU A 1 176 ? -10.101 -13.869 7.306 1.00 66.88 176 LEU A C 1
ATOM 1380 O O . LEU A 1 176 ? -9.487 -14.901 7.581 1.00 66.88 176 LEU A O 1
ATOM 1384 N N . TRP A 1 177 ? -9.494 -12.717 7.001 1.00 64.00 177 TRP A N 1
ATOM 1385 C CA . TRP A 1 177 ? -8.044 -12.550 7.053 1.00 64.00 177 TRP A CA 1
ATOM 1386 C C . TRP A 1 177 ? -7.496 -12.998 8.402 1.00 64.00 177 TRP A C 1
ATOM 1388 O O . TRP A 1 177 ? -6.551 -13.777 8.467 1.00 64.00 177 TRP A O 1
ATOM 1398 N N . ALA A 1 178 ? -8.109 -12.543 9.487 1.00 63.88 178 ALA A N 1
ATOM 1399 C CA . ALA A 1 178 ? -7.621 -12.836 10.815 1.00 63.88 178 ALA A CA 1
ATOM 1400 C C . ALA A 1 178 ? -7.742 -14.304 11.229 1.00 63.88 178 ALA A C 1
ATOM 1402 O O . ALA A 1 178 ? -6.899 -14.794 11.976 1.00 63.88 178 ALA A O 1
ATOM 1403 N N . ARG A 1 179 ? -8.768 -15.011 10.747 1.00 66.25 179 ARG A N 1
ATOM 1404 C CA . ARG A 1 179 ? -8.903 -16.460 10.958 1.00 66.25 179 ARG A CA 1
ATOM 1405 C C . ARG A 1 179 ? -7.850 -17.259 10.186 1.00 66.25 179 ARG A C 1
ATOM 1407 O O . ARG A 1 179 ? -7.525 -18.364 10.602 1.00 66.25 179 ARG A O 1
ATOM 1414 N N . LEU A 1 180 ? -7.350 -16.723 9.070 1.00 60.94 180 LEU A N 1
ATOM 1415 C CA . LEU A 1 180 ? -6.422 -17.401 8.155 1.00 60.94 180 LEU A CA 1
ATOM 1416 C C . LEU A 1 180 ? -4.961 -16.937 8.285 1.00 60.94 180 LEU A C 1
ATOM 1418 O O . LEU A 1 180 ? -4.069 -17.599 7.765 1.00 60.94 180 LEU A O 1
ATOM 1422 N N . GLY A 1 181 ? -4.720 -15.791 8.923 1.00 53.88 181 GLY A N 1
ATOM 1423 C CA . GLY A 1 181 ? -3.406 -15.176 9.125 1.00 53.88 181 GLY A CA 1
ATOM 1424 C C . GLY A 1 181 ? -2.768 -15.441 10.495 1.00 53.88 181 GLY A C 1
ATOM 1425 O O . GLY A 1 181 ? -1.748 -14.814 10.793 1.00 53.88 181 GLY A O 1
ATOM 1426 N N . GLN A 1 182 ? -3.369 -16.312 11.317 1.00 47.41 182 GLN A N 1
ATOM 1427 C CA . GLN A 1 182 ? -2.728 -16.953 12.479 1.00 47.41 182 GLN A CA 1
ATOM 1428 C C . GLN A 1 182 ? -1.947 -18.192 12.037 1.00 47.41 182 GLN A C 1
ATOM 1430 O O . GLN A 1 182 ? -0.885 -18.443 12.649 1.00 47.41 182 GLN A O 1
#

Organism: NCBI:txid1291518

Solvent-accessible surface area (backbone atoms only — not comparable to full-atom values): 10356 Å² total; per-residue (Å²): 116,71,67,62,52,45,47,73,69,52,48,68,83,44,63,48,82,42,76,49,87,60,98,84,62,60,90,86,36,25,40,46,54,52,53,51,57,46,36,42,52,51,39,53,53,50,53,58,45,42,79,76,40,84,76,68,57,73,67,55,55,53,50,41,51,53,36,46,60,67,43,42,91,44,48,89,42,72,87,43,43,64,40,46,24,51,35,39,43,56,40,48,69,44,27,89,81,38,62,65,42,42,53,35,52,31,39,51,52,37,50,26,52,37,66,74,38,68,80,52,77,83,26,48,78,44,50,59,84,38,51,75,91,57,60,53,79,76,39,44,34,71,81,49,36,84,78,52,70,70,51,53,48,28,49,42,73,73,54,51,89,58,45,89,82,38,78,53,31,35,31,62,50,42,51,50,43,54,74,72,72,114

Secondary structure (DSSP, 8-state):
-HHHHHHHHTGGGS-TTSB---SSSPTT-BHHHHHHHHHHHHHHHHHHHHHH-S---HHHHHHHHHHHHHHGGGTTSGGGHHHHHHHHHHHHHHTTT-THHHHHHHHHHHHHHHTTPPPPHHHHHHHTTSSGGGPPTT--HHHHS---HHHHHHHHHHHGGGHHHHTT-HHHHHHHHHHH--